Protein AF-A0A8H6ZN05-F1 (afdb_monomer_lite)

Sequence (243 aa):
MLPPTLEELRLHEVKFDSSQRNAARRDLELKAPKVPGHSILATPHLIECPNLARLFVICSSTAQAQLPPWIPSSLPELVLSVGRGGIIPDLGTDLQPSSVTIYASCDRRSEYLHRSTCARDCIDSLPYPHAIQTLTIHIKLEHFWDPLEESFPSLSNYEMLSQLVCHLRESEQGSCLQSIVLVIRISTSPIPGKRPYDGHQTRELAKLEKGLARLVEENVLDADLTLESEDSEPYMRCKIRRA

Foldseek 3Di:
DDDLLQAAEAEAADDDDPDDDDDDDSYHYHYDYPDPPDDPLQPQPPDARPNHQEYAYEQPDLDAAEHRPNPDQAHAEYEYEYEANGDDHQPDQRHQYQEYAYHQYYDQPDQLQVSLVVVLNNLVSDNCLQSHQEYEYEAAHEYEDDDDDSQADALVSLLSSLVSVVCSCPPPVHHNHQAYEAEYEYEYDDDPPDDQPVPVQVVNLVSNCNSNVVCLVVLHYWYWYFYDYPPDDTSYIHIDHRD

Radius of gyration: 19.58 Å; chains: 1; bounding box: 48×42×54 Å

Structure (mmCIF, N/CA/C/O backbone):
data_AF-A0A8H6ZN05-F1
#
_entry.id   AF-A0A8H6ZN05-F1
#
loop_
_atom_site.group_PDB
_atom_site.id
_atom_site.type_symbol
_atom_site.label_atom_id
_atom_site.label_alt_id
_atom_site.label_comp_id
_atom_site.label_asym_id
_atom_site.label_entity_id
_atom_site.label_seq_id
_atom_site.pdbx_PDB_ins_code
_atom_site.Cartn_x
_atom_site.Cartn_y
_atom_site.Cartn_z
_atom_site.occupancy
_atom_site.B_iso_or_equiv
_atom_site.auth_seq_id
_atom_site.auth_comp_id
_atom_site.auth_asym_id
_atom_site.auth_atom_id
_atom_site.pdbx_PDB_model_num
ATOM 1 N N . MET A 1 1 ? -31.633 6.650 11.117 1.00 60.88 1 MET A N 1
ATOM 2 C CA . MET A 1 1 ? -30.948 5.558 11.836 1.00 60.88 1 MET A CA 1
ATOM 3 C C . MET A 1 1 ? -30.450 4.558 10.816 1.00 60.88 1 MET A C 1
ATOM 5 O O . MET A 1 1 ? -31.202 4.226 9.905 1.00 60.88 1 MET A O 1
ATOM 9 N N . LEU A 1 2 ? -29.192 4.149 10.929 1.00 64.81 2 LEU A N 1
ATOM 10 C CA . LEU A 1 2 ? -28.605 3.106 10.088 1.00 64.81 2 LEU A CA 1
ATOM 11 C C . LEU A 1 2 ? -28.918 1.725 10.676 1.00 64.81 2 LEU A C 1
ATOM 13 O O . LEU A 1 2 ? -29.159 1.632 11.881 1.00 64.81 2 LEU A O 1
ATOM 17 N N . PRO A 1 3 ? -28.987 0.668 9.852 1.00 71.50 3 PRO A N 1
ATOM 18 C CA . PRO A 1 3 ? -29.276 -0.663 10.359 1.00 71.50 3 PRO A CA 1
ATOM 19 C C . PRO A 1 3 ? -28.109 -1.161 11.233 1.00 71.50 3 PRO A C 1
ATOM 21 O O . PRO A 1 3 ? -26.956 -1.011 10.834 1.00 71.50 3 PRO A O 1
ATOM 24 N N . PRO A 1 4 ? -28.374 -1.819 12.378 1.00 70.12 4 PRO A N 1
ATOM 25 C CA . PRO A 1 4 ? -27.322 -2.392 13.230 1.00 70.12 4 PRO A CA 1
ATOM 26 C C . PRO A 1 4 ? -26.546 -3.530 12.543 1.00 70.12 4 PRO A C 1
ATOM 28 O O . PRO A 1 4 ? -25.508 -3.964 13.032 1.00 70.12 4 PRO A O 1
ATOM 31 N N . THR A 1 5 ? -27.047 -4.022 11.408 1.00 77.00 5 THR A N 1
ATOM 32 C CA . THR A 1 5 ? -26.437 -5.063 10.570 1.00 77.00 5 THR A CA 1
ATOM 33 C C . THR A 1 5 ? -25.477 -4.498 9.520 1.00 77.00 5 THR A C 1
ATOM 35 O O . THR A 1 5 ? -25.205 -5.166 8.524 1.00 77.00 5 THR A O 1
ATOM 38 N N . LEU A 1 6 ? -25.068 -3.236 9.649 1.00 75.31 6 LEU A N 1
ATOM 39 C CA . LEU A 1 6 ? -24.156 -2.612 8.707 1.00 75.31 6 LEU A CA 1
ATOM 40 C C . LEU A 1 6 ? -22.727 -3.118 8.938 1.00 75.31 6 LEU A C 1
ATOM 42 O O . LEU A 1 6 ? -22.193 -2.955 10.032 1.00 75.31 6 LEU A O 1
ATOM 46 N N . GLU A 1 7 ? -22.123 -3.695 7.901 1.00 80.44 7 GLU A N 1
ATOM 47 C CA . GLU A 1 7 ? -20.804 -4.340 7.976 1.00 80.44 7 GLU A CA 1
ATOM 48 C C . GLU A 1 7 ? -19.720 -3.512 7.266 1.00 80.44 7 GLU A C 1
ATOM 50 O O . GLU A 1 7 ? -18.578 -3.481 7.722 1.00 80.44 7 GLU A O 1
ATOM 55 N N . GLU A 1 8 ? -20.061 -2.794 6.190 1.00 81.69 8 GLU A N 1
ATOM 56 C CA . GLU A 1 8 ? -19.114 -1.986 5.414 1.00 81.69 8 GLU A CA 1
ATOM 57 C C . GLU A 1 8 ? -19.555 -0.518 5.358 1.00 81.69 8 GLU A C 1
ATOM 59 O O . GLU A 1 8 ? -20.743 -0.207 5.259 1.00 81.69 8 GLU A O 1
ATOM 64 N N . LEU A 1 9 ? -18.588 0.400 5.400 1.00 78.00 9 LEU A N 1
ATOM 65 C CA . LEU A 1 9 ? -18.805 1.838 5.298 1.00 78.00 9 LEU A CA 1
ATOM 66 C C . LEU A 1 9 ? -17.795 2.486 4.346 1.00 78.00 9 LEU A C 1
ATOM 68 O O . LEU A 1 9 ? -16.596 2.352 4.546 1.00 78.00 9 LEU A O 1
ATOM 72 N N . ARG A 1 10 ? -18.252 3.241 3.348 1.00 79.56 10 ARG A N 1
ATOM 73 C CA . ARG A 1 10 ? -17.432 3.960 2.368 1.00 79.56 10 ARG A CA 1
ATOM 74 C C . ARG A 1 10 ? -17.608 5.464 2.477 1.00 79.56 10 ARG A C 1
ATOM 76 O O . ARG A 1 10 ? -18.681 5.974 2.203 1.00 79.56 10 ARG A O 1
ATOM 83 N N . LEU A 1 11 ? -16.555 6.189 2.811 1.00 72.19 11 LEU A N 1
ATOM 84 C CA . LEU A 1 11 ? -16.513 7.641 2.867 1.00 72.19 11 LEU A CA 1
ATOM 85 C C . LEU A 1 11 ? -16.029 8.211 1.525 1.00 72.19 11 LEU A C 1
ATOM 87 O O . LEU A 1 11 ? -14.843 8.131 1.210 1.00 72.19 11 LEU A O 1
ATOM 91 N N . HIS A 1 12 ? -16.943 8.776 0.731 1.00 69.44 12 HIS A N 1
ATOM 92 C CA . HIS A 1 12 ? -16.646 9.423 -0.554 1.00 69.44 12 HIS A CA 1
ATOM 93 C C . HIS A 1 12 ? -16.842 10.945 -0.473 1.00 69.44 12 HIS A C 1
ATOM 95 O O . HIS A 1 12 ? -17.821 11.426 0.098 1.00 69.44 12 HIS A O 1
ATOM 101 N N . GLU A 1 13 ? -15.967 11.720 -1.116 1.00 54.00 13 GLU A N 1
ATOM 102 C CA . GLU A 1 13 ? -16.243 13.125 -1.434 1.00 54.00 13 GLU A CA 1
ATOM 103 C C . GLU A 1 13 ? -17.107 13.180 -2.704 1.00 54.00 13 GLU A C 1
ATOM 105 O O . GLU A 1 13 ? -16.718 12.677 -3.759 1.00 54.00 13 GLU A O 1
ATOM 110 N N . VAL A 1 14 ? -18.301 13.769 -2.623 1.00 44.41 14 VAL A N 1
ATOM 111 C CA . VAL A 1 14 ? -19.238 13.809 -3.758 1.00 44.41 14 VAL A CA 1
ATOM 112 C C . VAL A 1 14 ? -19.334 15.223 -4.329 1.00 44.41 14 VAL A C 1
ATOM 114 O O . VAL A 1 14 ? -19.634 16.184 -3.620 1.00 44.41 14 VAL A O 1
ATOM 117 N N . LYS A 1 15 ? -19.155 15.348 -5.652 1.00 43.69 15 LYS A N 1
ATOM 118 C CA . LYS A 1 15 ? -19.804 16.408 -6.440 1.00 43.69 15 LYS A CA 1
ATOM 119 C C . LYS A 1 15 ? -21.252 15.970 -6.646 1.00 43.69 15 LYS A C 1
ATOM 121 O O . LYS A 1 15 ? -21.468 14.899 -7.200 1.00 43.69 15 LYS A O 1
ATOM 126 N N . PHE A 1 16 ? -22.221 16.742 -6.158 1.00 31.02 16 PHE A N 1
ATOM 127 C CA . PHE A 1 16 ? -23.640 16.390 -6.263 1.00 31.02 16 PHE A CA 1
ATOM 128 C C . PHE A 1 16 ? -24.038 16.133 -7.724 1.00 31.02 16 PHE A C 1
ATOM 130 O O . PHE A 1 16 ? -24.083 17.066 -8.520 1.00 31.02 16 PHE A O 1
ATOM 137 N N . ASP A 1 17 ? -24.371 14.881 -8.037 1.00 34.88 17 ASP A N 1
ATOM 138 C CA . ASP A 1 17 ? -25.257 14.532 -9.141 1.00 34.88 17 ASP A CA 1
ATOM 139 C C . ASP A 1 17 ? -26.362 13.620 -8.590 1.00 34.88 17 ASP A C 1
ATOM 141 O O . ASP A 1 17 ? -26.125 12.712 -7.791 1.00 34.88 17 ASP A O 1
ATOM 145 N N . SER A 1 18 ? -27.601 13.950 -8.925 1.00 31.50 18 SER A N 1
ATOM 146 C CA . SER A 1 18 ? -28.806 13.581 -8.167 1.00 31.50 18 SER A CA 1
ATOM 147 C C . SER A 1 18 ? -29.435 12.244 -8.585 1.00 31.50 18 SER A C 1
ATOM 149 O O . SER A 1 18 ? -30.554 11.929 -8.186 1.00 31.50 18 SER A O 1
ATOM 151 N N . SER A 1 19 ? -28.735 11.434 -9.379 1.00 32.28 19 SER A N 1
ATOM 152 C CA . SER A 1 19 ? -29.360 10.394 -10.206 1.00 32.28 19 SER A CA 1
ATOM 153 C C . SER A 1 19 ? -29.149 8.935 -9.769 1.00 32.28 19 SER A C 1
ATOM 155 O O . SER A 1 19 ? -29.657 8.042 -10.442 1.00 32.28 19 SER A O 1
ATOM 157 N N . GLN A 1 20 ? -28.495 8.632 -8.639 1.00 37.25 20 GLN A N 1
ATOM 158 C CA . GLN A 1 20 ? -28.275 7.231 -8.229 1.00 37.25 20 GLN A CA 1
ATOM 159 C C . GLN A 1 20 ? -29.112 6.785 -7.017 1.00 37.25 20 GLN A C 1
ATOM 161 O O . GLN A 1 20 ? -28.836 7.141 -5.871 1.00 37.25 20 GLN A O 1
ATOM 166 N N . ARG A 1 21 ? -30.120 5.941 -7.289 1.00 36.78 21 ARG A N 1
ATOM 167 C CA . ARG A 1 21 ? -30.824 5.075 -6.322 1.00 36.78 21 ARG A CA 1
ATOM 168 C C . ARG A 1 21 ? -30.133 3.709 -6.289 1.00 36.78 21 ARG A C 1
ATOM 170 O O . ARG A 1 21 ? -30.090 3.052 -7.322 1.00 36.78 21 ARG A O 1
ATOM 177 N N . ASN A 1 22 ? -29.670 3.257 -5.121 1.00 37.09 22 ASN A N 1
ATOM 178 C CA . ASN A 1 22 ? -29.107 1.914 -4.946 1.00 37.09 22 ASN A CA 1
ATOM 179 C C . ASN A 1 22 ? -29.972 1.033 -4.033 1.00 37.09 22 ASN A C 1
ATOM 181 O O .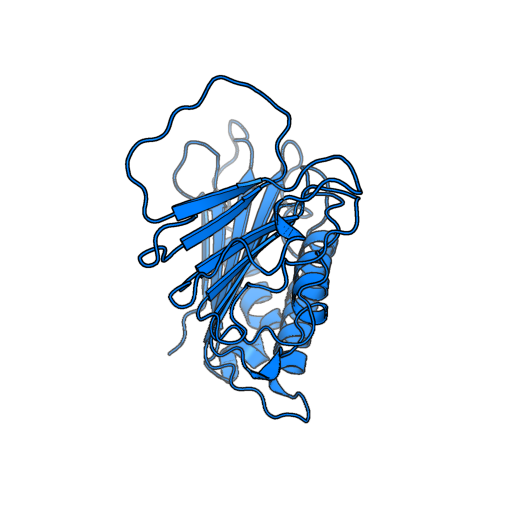 ASN A 1 22 ? -30.493 1.482 -3.013 1.00 37.09 22 ASN A O 1
ATOM 185 N N . ALA A 1 23 ? -30.110 -0.224 -4.464 1.00 30.47 23 ALA A N 1
ATOM 186 C CA . ALA A 1 23 ? -30.773 -1.337 -3.796 1.00 30.47 23 ALA A CA 1
ATOM 187 C C . ALA A 1 23 ? -29.932 -1.905 -2.633 1.00 30.47 23 ALA A C 1
ATOM 189 O O . ALA A 1 23 ? -28.752 -1.586 -2.502 1.00 30.47 23 ALA A O 1
ATOM 190 N N . ALA A 1 24 ? -30.569 -2.748 -1.812 1.00 31.58 24 ALA A N 1
ATOM 191 C CA . ALA A 1 24 ? -30.059 -3.393 -0.598 1.00 31.58 24 ALA A CA 1
ATOM 192 C C . ALA A 1 24 ? -28.556 -3.743 -0.636 1.00 31.58 24 ALA A C 1
ATOM 194 O O . ALA A 1 24 ? -28.148 -4.731 -1.243 1.00 31.58 24 ALA A O 1
ATOM 195 N N . ARG A 1 25 ? -27.742 -2.936 0.050 1.00 41.16 25 ARG A N 1
ATOM 196 C CA . ARG A 1 25 ? -26.310 -3.161 0.272 1.00 41.16 25 ARG A CA 1
ATOM 197 C C . ARG A 1 25 ? -26.023 -3.173 1.770 1.00 41.16 25 ARG A C 1
ATOM 199 O O . ARG A 1 25 ? -26.618 -2.398 2.515 1.00 41.16 25 ARG A O 1
ATOM 206 N N . ARG A 1 26 ? -25.099 -4.046 2.185 1.00 50.78 26 ARG A N 1
ATOM 207 C CA . ARG A 1 26 ? -24.464 -4.033 3.517 1.00 50.78 26 ARG A CA 1
ATOM 208 C C . ARG A 1 26 ? -23.346 -2.986 3.625 1.00 50.78 26 ARG A C 1
ATOM 210 O O . ARG A 1 26 ? -22.732 -2.861 4.681 1.00 50.78 26 ARG A O 1
ATOM 217 N N . ASP A 1 27 ? -23.157 -2.228 2.546 1.00 49.34 27 ASP A N 1
ATOM 218 C CA . ASP A 1 27 ? -22.183 -1.160 2.399 1.00 49.34 27 ASP A CA 1
ATOM 219 C C . ASP A 1 27 ? -22.914 0.178 2.531 1.00 49.34 27 ASP A C 1
ATOM 221 O O . ASP A 1 27 ? -23.794 0.513 1.732 1.00 49.34 27 ASP A O 1
ATOM 225 N N . LEU A 1 28 ? -22.560 0.958 3.541 1.00 54.38 28 LEU A N 1
ATOM 226 C CA . LEU A 1 28 ? -23.037 2.315 3.721 1.00 54.38 28 LEU A CA 1
ATOM 227 C C . LEU A 1 28 ? -22.037 3.250 3.079 1.00 54.38 28 LEU A C 1
ATOM 229 O O . LEU A 1 28 ? -20.917 3.372 3.534 1.00 54.38 28 LEU A O 1
ATOM 233 N N . GLU A 1 29 ? -22.438 3.981 2.059 1.00 58.31 29 GLU A N 1
ATOM 234 C CA . GLU A 1 29 ? -21.600 5.041 1.521 1.00 58.31 29 GLU A CA 1
ATOM 235 C C . GLU A 1 29 ? -21.911 6.353 2.254 1.00 58.31 29 GLU A C 1
ATOM 237 O O . GLU A 1 29 ? -22.949 6.976 2.018 1.00 58.31 29 GLU A O 1
ATOM 242 N N . LEU A 1 30 ? -21.046 6.766 3.176 1.00 53.28 30 LEU A N 1
ATOM 243 C CA . LEU A 1 30 ? -21.106 8.091 3.768 1.00 53.28 30 LEU A CA 1
ATOM 244 C C . LEU A 1 30 ? -20.415 9.107 2.875 1.00 53.28 30 LEU A C 1
ATOM 246 O O . LEU A 1 30 ? -19.350 8.899 2.313 1.00 53.28 30 LEU A O 1
ATOM 250 N N . LYS A 1 31 ? -21.061 10.249 2.729 1.00 57.97 31 LYS A N 1
ATOM 251 C CA . LYS A 1 31 ? -20.642 11.265 1.777 1.00 57.97 31 LYS A CA 1
ATOM 252 C C . LYS A 1 31 ? -20.106 12.433 2.579 1.00 57.97 31 LYS A C 1
ATOM 254 O O . LYS A 1 31 ? -20.877 13.082 3.286 1.00 57.97 31 LYS A O 1
ATOM 259 N N . ALA A 1 32 ? -18.795 12.659 2.522 1.00 49.47 32 ALA A N 1
ATOM 260 C CA . ALA A 1 32 ? -18.191 13.819 3.160 1.00 49.47 32 ALA A CA 1
ATOM 261 C C . ALA A 1 32 ? -18.665 15.073 2.402 1.00 49.47 32 ALA A C 1
ATOM 263 O O . ALA A 1 32 ? -18.481 15.160 1.181 1.00 49.47 32 ALA A O 1
ATOM 264 N N . PRO A 1 33 ? -19.331 16.027 3.072 1.00 47.03 33 PRO A N 1
ATOM 265 C CA . PRO A 1 33 ? -19.778 17.244 2.421 1.00 47.03 33 PRO A CA 1
ATOM 266 C C . PRO A 1 33 ? -18.563 18.099 2.057 1.00 47.03 33 PRO A C 1
ATOM 268 O O . PRO A 1 33 ? -17.674 18.322 2.870 1.00 47.03 33 PRO A O 1
ATOM 271 N N . LYS A 1 34 ? -18.567 18.648 0.840 1.00 53.81 34 LYS A N 1
ATOM 272 C CA . LYS A 1 34 ? -17.530 19.566 0.341 1.00 53.81 34 LYS A CA 1
ATOM 273 C C . LYS A 1 34 ? -17.462 20.898 1.112 1.00 53.81 34 LYS A C 1
ATOM 275 O O . LYS A 1 34 ? -16.593 21.724 0.855 1.00 53.81 34 LYS A O 1
ATOM 280 N N . VAL A 1 35 ? -18.415 21.140 2.013 1.00 51.31 35 VAL A N 1
ATOM 281 C CA . VAL A 1 35 ? -18.543 22.392 2.759 1.00 51.31 35 VAL A CA 1
ATOM 282 C C . VAL A 1 35 ? -18.113 22.155 4.210 1.00 51.31 35 VAL A C 1
ATOM 284 O O . VAL A 1 35 ? -18.753 21.350 4.896 1.00 51.31 35 VAL A O 1
ATOM 287 N N . PRO A 1 36 ? -17.071 22.846 4.706 1.00 54.38 36 PRO A N 1
ATOM 288 C CA . PRO A 1 36 ? -16.708 22.791 6.116 1.00 54.38 36 PRO A CA 1
ATOM 289 C C . PRO A 1 36 ? -17.873 23.315 6.973 1.00 54.38 36 PRO A C 1
ATOM 291 O O . PRO A 1 36 ? -18.375 24.411 6.736 1.00 54.38 36 PRO A O 1
ATOM 294 N N . GLY A 1 37 ? -18.326 22.519 7.949 1.00 54.88 37 GLY A N 1
ATOM 295 C CA . GLY A 1 37 ? -19.293 22.946 8.975 1.00 54.88 37 GLY A CA 1
ATOM 296 C C . GLY A 1 37 ? -20.684 22.297 8.954 1.00 54.88 37 GLY A C 1
ATOM 297 O O . GLY A 1 37 ? -21.421 22.456 9.920 1.00 54.88 37 GLY A O 1
ATOM 298 N N . HIS A 1 38 ? -21.051 21.518 7.929 1.00 47.41 38 HIS A N 1
ATOM 299 C CA . HIS A 1 38 ? -22.355 20.832 7.875 1.00 47.41 38 HIS A CA 1
ATOM 300 C C . HIS A 1 38 ? -22.204 19.320 7.729 1.00 47.41 38 HIS A C 1
ATOM 302 O O . HIS A 1 38 ? -22.587 18.739 6.717 1.00 47.41 38 HIS A O 1
ATOM 308 N N . SER A 1 39 ? -21.647 18.662 8.743 1.00 54.75 39 SER A N 1
ATOM 309 C CA . SER A 1 39 ? -21.550 17.207 8.731 1.00 54.75 39 SER A CA 1
ATOM 310 C C . SER A 1 39 ? -22.649 16.606 9.599 1.00 54.75 39 SER A C 1
ATOM 312 O O . SER A 1 39 ? -22.576 16.661 10.822 1.00 54.75 39 SER A O 1
ATOM 314 N N . ILE A 1 40 ? -23.634 15.956 8.970 1.00 55.78 40 ILE A N 1
ATOM 315 C CA . ILE A 1 40 ? -24.518 14.965 9.626 1.00 55.78 40 ILE A CA 1
ATOM 316 C C . ILE A 1 40 ? -23.689 13.915 10.396 1.00 55.78 40 ILE A C 1
ATOM 318 O O . ILE A 1 40 ? -24.184 13.252 11.300 1.00 55.78 40 ILE A O 1
ATOM 322 N N . LEU A 1 41 ? -22.402 13.791 10.071 1.00 60.84 41 LEU A N 1
ATOM 323 C CA . LEU A 1 41 ? -21.470 12.901 10.737 1.00 60.84 41 LEU A CA 1
ATOM 324 C C . LEU A 1 41 ? -20.963 13.425 12.089 1.00 60.84 41 LEU A C 1
ATOM 326 O O . LEU A 1 41 ? -20.460 12.634 12.878 1.00 60.84 41 LEU A O 1
ATOM 330 N N . ALA A 1 42 ? -21.099 14.724 12.372 1.00 63.78 42 ALA A N 1
ATOM 331 C CA . ALA A 1 42 ? -20.639 15.329 13.622 1.00 63.78 42 ALA A CA 1
ATOM 332 C C . ALA A 1 42 ? -21.629 15.148 14.782 1.00 63.78 42 ALA A C 1
ATOM 334 O O . ALA A 1 42 ? -21.299 15.486 15.913 1.00 63.78 42 ALA A O 1
ATOM 335 N N . THR A 1 43 ? -22.842 14.643 14.531 1.00 67.25 43 THR A N 1
ATOM 336 C CA . THR A 1 43 ? -23.813 14.366 15.595 1.00 67.25 43 THR A CA 1
ATOM 337 C C . THR A 1 43 ? -23.583 12.966 16.175 1.00 67.25 43 THR A C 1
ATOM 339 O O . THR A 1 43 ? -23.982 11.988 15.538 1.00 67.25 43 THR A O 1
ATOM 342 N N . PRO A 1 44 ? -22.990 12.840 17.379 1.00 61.81 44 PRO A N 1
ATOM 343 C CA . PRO A 1 44 ? -22.574 11.553 17.947 1.00 61.81 44 PRO A CA 1
ATOM 344 C C . PRO A 1 44 ? -23.746 10.624 18.298 1.00 61.81 44 PRO A C 1
ATOM 346 O O . PRO A 1 44 ? -23.556 9.425 18.424 1.00 61.81 44 PRO A O 1
ATOM 349 N N . HIS A 1 45 ? -24.966 11.153 18.435 1.00 64.69 45 HIS A N 1
ATOM 350 C CA . HIS A 1 45 ? -26.121 10.397 18.941 1.00 64.69 45 HIS A CA 1
ATOM 351 C C . HIS A 1 45 ? -27.017 9.775 17.858 1.00 64.69 45 HIS A C 1
ATOM 353 O O . HIS A 1 45 ? -28.036 9.171 18.180 1.00 64.69 45 HIS A O 1
ATOM 359 N N . LEU A 1 46 ? -26.708 9.966 16.572 1.00 66.50 46 LEU A N 1
ATOM 360 C CA . LEU A 1 46 ? -27.613 9.591 15.474 1.00 66.50 46 LEU A CA 1
ATOM 361 C C . LEU A 1 46 ? -27.271 8.251 14.810 1.00 66.50 46 LEU A C 1
ATOM 363 O O . LEU A 1 46 ? -28.118 7.683 14.108 1.00 66.50 46 LEU A O 1
ATOM 367 N N . ILE A 1 47 ? -26.040 7.768 14.988 1.00 72.50 47 ILE A N 1
ATOM 368 C CA . ILE A 1 47 ? -25.494 6.618 14.270 1.00 72.50 47 ILE A CA 1
ATOM 369 C C . ILE A 1 47 ? -24.617 5.813 15.228 1.00 72.50 47 ILE A C 1
ATOM 371 O O . ILE A 1 47 ? -23.576 6.293 15.648 1.00 72.50 47 ILE A O 1
ATOM 375 N N . GLU A 1 48 ? -25.011 4.575 15.513 1.00 72.94 48 GLU A N 1
ATOM 376 C CA . GLU A 1 48 ? -24.142 3.570 16.124 1.00 72.94 48 GLU A CA 1
ATOM 377 C C . GLU A 1 48 ? -23.992 2.422 15.126 1.00 72.94 48 GLU A C 1
ATOM 379 O O . GLU A 1 48 ? -24.985 1.901 14.615 1.00 72.94 48 GLU A O 1
ATOM 384 N N . CYS A 1 49 ? -22.750 2.056 14.811 1.00 80.38 49 CYS A N 1
ATOM 385 C CA . CYS A 1 49 ? -22.428 0.936 13.925 1.00 80.38 49 CYS A CA 1
ATOM 386 C C . CYS A 1 49 ? -21.445 -0.006 14.638 1.00 80.38 49 CYS A C 1
ATOM 388 O O . CYS A 1 49 ? -20.296 -0.121 14.215 1.00 80.38 49 CYS A O 1
ATOM 390 N N . PRO A 1 50 ? -21.862 -0.664 15.738 1.00 81.81 50 PRO A N 1
ATOM 391 C CA . PRO A 1 50 ? -20.959 -1.475 16.560 1.00 81.81 50 PRO A CA 1
ATOM 392 C C . PRO A 1 50 ? -20.396 -2.693 15.814 1.00 81.81 50 PRO A C 1
ATOM 394 O O . PRO A 1 50 ? -19.362 -3.220 16.203 1.00 81.81 50 PRO A O 1
ATOM 397 N N . ASN A 1 51 ? -21.056 -3.119 14.733 1.00 84.44 51 ASN A N 1
ATOM 398 C CA . ASN A 1 51 ? -20.655 -4.260 13.909 1.00 84.44 51 ASN A CA 1
ATOM 399 C C . ASN A 1 51 ? -19.886 -3.851 12.642 1.00 84.44 51 ASN A C 1
ATOM 401 O O . ASN A 1 51 ? -19.776 -4.652 11.714 1.00 84.44 51 ASN A O 1
ATOM 405 N N . LEU A 1 52 ? -19.389 -2.609 12.570 1.00 87.69 52 LEU A N 1
ATOM 406 C CA . LEU A 1 52 ? -18.650 -2.149 11.402 1.00 87.69 52 LEU A CA 1
ATOM 407 C C . LEU A 1 52 ? -17.349 -2.951 11.258 1.00 87.69 52 LEU A C 1
ATOM 409 O O . LEU A 1 52 ? -16.424 -2.806 12.055 1.00 87.69 52 LEU A O 1
ATOM 413 N N . ALA A 1 53 ? -17.284 -3.786 10.226 1.00 90.75 53 ALA A N 1
ATOM 414 C CA . ALA A 1 53 ? -16.140 -4.640 9.940 1.00 90.75 53 ALA A CA 1
ATOM 415 C C . ALA A 1 53 ? -15.098 -3.929 9.067 1.00 90.75 53 ALA A C 1
ATOM 417 O O . ALA A 1 53 ? -13.905 -4.219 9.163 1.00 90.75 53 ALA A O 1
ATOM 418 N N . ARG A 1 54 ? -15.546 -2.995 8.218 1.00 92.69 54 ARG A N 1
ATOM 419 C CA . ARG A 1 54 ? -14.690 -2.342 7.229 1.00 92.69 54 ARG A CA 1
ATOM 420 C C . ARG A 1 54 ? -15.022 -0.869 7.031 1.00 92.69 54 ARG A C 1
ATOM 422 O O . ARG A 1 54 ? -16.170 -0.523 6.751 1.00 92.69 54 ARG A O 1
ATOM 429 N N . LEU A 1 55 ? -13.998 -0.020 7.082 1.00 91.94 55 LEU A N 1
ATOM 430 C CA . LEU A 1 55 ? -14.080 1.399 6.735 1.00 91.94 55 LEU A CA 1
ATOM 431 C C . LEU A 1 55 ? -13.236 1.686 5.496 1.00 91.94 55 LEU A C 1
ATOM 433 O O . LEU A 1 55 ? -12.041 1.424 5.483 1.00 91.94 55 LEU A O 1
ATOM 437 N N . PHE A 1 56 ? -13.836 2.284 4.479 1.00 92.88 56 PHE A N 1
ATOM 438 C CA . PHE A 1 56 ? -13.165 2.742 3.271 1.00 92.88 56 PHE A CA 1
ATOM 439 C C . PHE A 1 56 ? -13.182 4.268 3.232 1.00 92.88 56 PHE A C 1
ATOM 441 O O . PHE A 1 56 ? -14.246 4.866 3.338 1.00 92.88 56 PHE A O 1
ATOM 448 N N . VAL A 1 57 ? -12.034 4.915 3.067 1.00 90.19 57 VAL A N 1
ATOM 449 C CA . VAL A 1 57 ? -11.878 6.372 3.120 1.00 90.19 57 VAL A CA 1
ATOM 450 C C . VAL A 1 57 ? -11.210 6.861 1.844 1.00 90.19 57 VAL A C 1
ATOM 452 O O . VAL A 1 57 ? -10.080 6.480 1.544 1.00 90.19 57 VAL A O 1
ATOM 455 N N . ILE A 1 58 ? -11.885 7.732 1.093 1.00 89.69 58 ILE A N 1
ATOM 456 C CA . ILE A 1 58 ? -11.308 8.375 -0.092 1.00 89.69 58 ILE A CA 1
ATOM 457 C C . ILE A 1 58 ? -10.804 9.766 0.261 1.00 89.69 58 ILE A C 1
ATOM 459 O O . ILE A 1 58 ? -11.580 10.663 0.584 1.00 89.69 58 ILE A O 1
ATOM 463 N N . CYS A 1 59 ? -9.500 9.961 0.110 1.00 87.88 59 CYS A N 1
ATOM 464 C CA . CYS A 1 59 ? -8.824 11.231 0.312 1.00 87.88 59 CYS A CA 1
ATOM 465 C C . CYS A 1 59 ? -8.642 11.904 -1.055 1.00 87.88 59 CYS A C 1
ATOM 467 O O . CYS A 1 59 ? -7.603 11.768 -1.701 1.00 87.88 59 CYS A O 1
ATOM 469 N N . SER A 1 60 ? -9.686 12.578 -1.538 1.00 82.12 60 SER A N 1
ATOM 470 C CA . SER A 1 60 ? -9.656 13.373 -2.780 1.00 82.12 60 SER A CA 1
ATOM 471 C C . SER A 1 60 ? -9.679 14.884 -2.543 1.00 82.12 60 SER A C 1
ATOM 473 O O . SER A 1 60 ? -9.467 15.650 -3.485 1.00 82.12 60 SER A O 1
ATOM 475 N N . SER A 1 61 ? -9.926 15.308 -1.301 1.00 76.38 61 SER A N 1
ATOM 476 C CA . SER A 1 61 ? -10.083 16.712 -0.934 1.00 76.38 61 SER A CA 1
ATOM 477 C C . SER A 1 61 ? -8.783 17.305 -0.417 1.00 76.38 61 SER A C 1
ATOM 479 O O . SER A 1 61 ? -8.005 16.632 0.255 1.00 76.38 61 SER A O 1
ATOM 481 N N . THR A 1 62 ? -8.602 18.603 -0.640 1.00 76.50 62 THR A N 1
ATOM 482 C CA . THR A 1 62 ? -7.566 19.395 0.035 1.00 76.50 62 THR A CA 1
ATOM 483 C C . THR A 1 62 ? -8.040 19.931 1.388 1.00 76.50 62 THR A C 1
ATOM 485 O O . THR A 1 62 ? -7.320 20.691 2.027 1.00 76.50 62 THR A O 1
ATOM 488 N N . ALA A 1 63 ? -9.279 19.646 1.796 1.00 79.50 63 ALA A N 1
ATOM 489 C CA . ALA A 1 63 ? -9.799 20.057 3.092 1.00 79.50 63 ALA A CA 1
ATOM 490 C C . ALA A 1 63 ? -9.469 19.000 4.150 1.00 79.50 63 ALA A C 1
ATOM 492 O O . ALA A 1 63 ? -9.636 17.804 3.912 1.00 79.50 63 ALA A O 1
ATOM 493 N N . GLN A 1 64 ? -9.048 19.452 5.331 1.00 80.19 64 GLN A N 1
ATOM 494 C CA . GLN A 1 64 ? -8.890 18.572 6.481 1.00 80.19 64 GLN A CA 1
ATOM 495 C C . GLN A 1 64 ? -10.269 18.046 6.894 1.00 80.19 64 GLN A C 1
ATOM 497 O O . GLN A 1 64 ? -11.171 18.820 7.220 1.00 80.19 64 GLN A O 1
ATOM 502 N N . ALA A 1 65 ? -10.430 16.729 6.855 1.00 80.56 65 ALA A N 1
ATOM 503 C CA . ALA A 1 65 ? -11.608 16.043 7.361 1.00 80.56 65 ALA A CA 1
ATOM 504 C C . ALA A 1 65 ? -11.247 15.309 8.655 1.00 80.56 65 ALA A C 1
ATOM 506 O O . ALA A 1 65 ? -10.119 14.854 8.820 1.00 80.56 65 ALA A O 1
ATOM 507 N N . GLN A 1 66 ? -12.207 15.211 9.568 1.00 85.12 66 GLN A N 1
ATOM 508 C CA . GLN A 1 66 ? -12.099 14.393 10.774 1.00 85.12 66 GLN A CA 1
ATOM 509 C C . GLN A 1 66 ? -13.009 13.185 10.626 1.00 85.12 66 GLN A C 1
ATOM 511 O O . GLN A 1 66 ? -14.127 13.305 10.103 1.00 85.12 66 GLN A O 1
ATOM 516 N N . LEU A 1 67 ? -12.538 12.028 11.085 1.00 84.81 67 LEU A N 1
ATOM 517 C CA . LEU A 1 67 ? -13.393 10.862 11.182 1.00 84.81 67 LEU A CA 1
ATOM 518 C C . LEU A 1 67 ? -14.524 11.100 12.199 1.00 84.81 67 LEU A C 1
ATOM 520 O O . LEU A 1 67 ? -14.315 11.719 13.243 1.00 84.81 67 LEU A O 1
ATOM 524 N N . PRO A 1 68 ? -15.744 10.625 11.907 1.00 84.25 68 PRO A N 1
ATOM 525 C CA . PRO A 1 68 ? -16.847 10.719 12.851 1.00 84.25 68 PRO A CA 1
ATOM 526 C C . PRO A 1 68 ? -16.568 9.935 14.147 1.00 84.25 68 PRO A C 1
ATOM 528 O O . PRO A 1 68 ? -16.104 8.797 14.069 1.00 84.25 68 PRO A O 1
ATOM 531 N N . PRO A 1 69 ? -16.922 10.473 15.330 1.00 85.00 69 PRO A N 1
ATOM 532 C CA . PRO A 1 69 ? -16.557 9.877 16.622 1.00 85.00 69 PRO A CA 1
ATOM 533 C C . PRO A 1 69 ? -17.288 8.565 16.940 1.00 85.00 69 PRO A C 1
ATOM 535 O O . PRO A 1 69 ? -16.946 7.887 17.900 1.00 85.00 69 PRO A O 1
ATOM 538 N N . TRP A 1 70 ? -18.320 8.210 16.172 1.00 85.50 70 TRP A N 1
ATOM 539 C CA . TRP A 1 70 ? -19.084 6.974 16.359 1.00 85.50 70 TRP A CA 1
ATOM 540 C C . TRP A 1 70 ? -18.473 5.765 15.630 1.00 85.50 70 TRP A C 1
ATOM 542 O O . TRP A 1 70 ? -19.016 4.662 15.729 1.00 85.50 70 TRP A O 1
ATOM 552 N N . ILE A 1 71 ? -17.378 5.945 14.878 1.00 88.88 71 ILE A N 1
ATOM 553 C CA . ILE A 1 71 ? -16.639 4.822 14.290 1.00 88.88 71 ILE A CA 1
ATOM 554 C C . ILE A 1 71 ? -16.038 3.998 15.437 1.00 88.88 71 ILE A C 1
ATOM 556 O O . ILE A 1 71 ? -15.355 4.566 16.290 1.00 88.88 71 ILE A O 1
ATOM 560 N N . PRO A 1 72 ? -16.278 2.677 15.487 1.00 90.06 72 PRO A N 1
ATOM 561 C CA . PRO A 1 72 ? -15.747 1.851 16.560 1.00 90.06 72 PRO A CA 1
ATOM 562 C C . PRO A 1 72 ? -14.215 1.835 16.527 1.00 90.06 72 PRO A C 1
ATOM 564 O O . PRO A 1 72 ? -13.607 1.694 15.466 1.00 90.06 72 PRO A O 1
ATOM 567 N N . SER A 1 73 ? -13.597 1.916 17.705 1.00 91.62 73 SER A N 1
ATOM 568 C CA . SER A 1 73 ? -12.142 1.811 17.872 1.00 91.62 73 SER A CA 1
ATOM 569 C C . SER A 1 73 ? -11.601 0.465 17.387 1.00 91.62 73 SER A C 1
ATOM 571 O O . SER A 1 73 ? -10.548 0.406 16.759 1.00 91.62 73 SER A O 1
ATOM 573 N N . SER A 1 74 ? -12.354 -0.615 17.604 1.00 89.00 74 SER A N 1
ATOM 574 C CA . SER A 1 74 ? -12.002 -1.993 17.243 1.00 89.00 74 SER A CA 1
ATOM 575 C C . SER A 1 74 ? -12.275 -2.347 15.774 1.00 89.00 74 SER A C 1
ATOM 577 O O . SER A 1 74 ? -12.693 -3.469 15.484 1.00 89.00 74 SER A O 1
ATOM 579 N N . LEU A 1 75 ? -12.117 -1.396 14.852 1.00 92.69 75 LEU A N 1
ATOM 580 C CA . LEU A 1 75 ? -12.361 -1.606 13.426 1.00 92.69 75 LEU A CA 1
ATOM 581 C C . LEU A 1 75 ? -11.439 -2.718 12.885 1.00 92.69 75 LEU A C 1
ATOM 583 O O . LEU A 1 75 ? -10.228 -2.567 12.961 1.00 92.69 75 LEU A O 1
ATOM 587 N N . PRO A 1 76 ? -11.947 -3.811 12.296 1.00 94.62 76 PRO A N 1
ATOM 588 C CA . PRO A 1 76 ? -11.077 -4.862 11.764 1.00 94.62 76 PRO A CA 1
ATOM 589 C C . PRO A 1 76 ? -10.243 -4.418 10.555 1.00 94.62 76 PRO A C 1
ATOM 591 O O . PRO A 1 76 ? -9.029 -4.644 10.538 1.00 94.62 76 PRO A O 1
ATOM 594 N N . GLU A 1 77 ? -10.879 -3.786 9.563 1.00 96.38 77 GLU A N 1
ATOM 595 C CA . GLU A 1 77 ? -10.255 -3.406 8.291 1.00 96.38 77 GLU A CA 1
ATOM 596 C C . GLU A 1 77 ? -10.438 -1.913 7.979 1.00 96.38 77 GLU A C 1
ATOM 598 O O . GLU A 1 77 ? -11.558 -1.401 7.908 1.00 96.38 77 GLU A O 1
ATOM 603 N N . LEU A 1 78 ? -9.324 -1.228 7.713 1.00 95.94 78 LEU A N 1
ATOM 604 C CA . LEU A 1 78 ? -9.285 0.140 7.206 1.00 95.94 78 LEU A CA 1
ATOM 605 C C . LEU A 1 78 ? -8.725 0.159 5.783 1.00 95.94 78 LEU A C 1
ATOM 607 O O . LEU A 1 78 ? -7.656 -0.379 5.506 1.00 95.94 78 LEU A O 1
ATOM 611 N N . VAL A 1 79 ? -9.414 0.843 4.879 1.00 96.00 79 VAL A N 1
ATOM 612 C CA . VAL A 1 79 ? -8.973 1.053 3.505 1.00 96.00 79 VAL A CA 1
ATOM 613 C C . VAL A 1 79 ? -8.861 2.544 3.236 1.00 96.00 79 VAL A C 1
ATOM 615 O O . VAL A 1 79 ? -9.845 3.268 3.323 1.00 96.00 79 VAL A O 1
ATOM 618 N N . LEU A 1 80 ? -7.671 3.006 2.877 1.00 94.81 80 LEU A N 1
ATOM 619 C CA . LEU A 1 80 ? -7.383 4.393 2.533 1.00 94.81 80 LEU A CA 1
ATOM 620 C C . LEU A 1 80 ? -7.114 4.482 1.033 1.00 94.81 80 LEU A C 1
ATOM 622 O O . LEU A 1 80 ? -6.253 3.783 0.511 1.00 94.81 80 LEU A O 1
ATOM 626 N N . SER A 1 81 ? -7.828 5.344 0.321 1.00 93.44 81 SER A N 1
ATOM 627 C CA . SER A 1 81 ? -7.588 5.629 -1.093 1.00 93.44 81 SER A CA 1
ATOM 628 C C . SER A 1 81 ? -7.175 7.080 -1.243 1.00 93.44 81 SER A C 1
ATOM 630 O O . SER A 1 81 ? -8.019 7.971 -1.163 1.00 93.44 81 SER A O 1
ATOM 632 N N . VAL A 1 82 ? -5.889 7.328 -1.474 1.00 90.12 82 VAL A N 1
ATOM 633 C CA . VAL A 1 82 ? -5.335 8.682 -1.546 1.00 90.12 82 VAL A CA 1
ATOM 634 C C . VAL A 1 82 ? -5.119 9.094 -2.994 1.00 90.12 82 VAL A C 1
ATOM 636 O O . VAL A 1 82 ? -4.387 8.453 -3.753 1.00 90.12 82 VAL A O 1
ATOM 639 N N . GLY A 1 83 ? -5.814 10.168 -3.369 1.00 85.50 83 GLY A N 1
ATOM 640 C CA . GLY A 1 83 ? -5.718 10.832 -4.660 1.00 85.50 83 GLY A CA 1
ATOM 641 C C . GLY A 1 83 ? -4.689 11.964 -4.672 1.00 85.50 83 GLY A C 1
ATOM 642 O O . GLY A 1 83 ? -4.077 12.308 -3.662 1.00 85.50 83 GLY A O 1
ATOM 643 N N . ARG A 1 84 ? -4.520 12.607 -5.833 1.00 81.06 84 ARG A N 1
ATOM 644 C CA . ARG A 1 84 ? -3.641 13.778 -5.979 1.00 81.06 84 ARG A CA 1
ATOM 645 C C . ARG A 1 84 ? -4.075 14.917 -5.050 1.00 81.06 84 ARG A C 1
ATOM 647 O O . ARG A 1 84 ? -5.181 15.432 -5.192 1.00 81.06 84 ARG A O 1
ATOM 654 N N . GLY A 1 85 ? -3.161 15.363 -4.187 1.00 80.25 85 GLY A N 1
ATOM 655 C CA . GLY A 1 85 ? -3.404 16.481 -3.270 1.00 80.25 85 GLY A CA 1
ATOM 656 C C . GLY A 1 85 ? -4.440 16.175 -2.188 1.00 80.25 85 GLY A C 1
ATOM 657 O O . GLY A 1 85 ? -4.888 17.097 -1.511 1.00 80.25 85 GLY A O 1
ATOM 658 N N . GLY A 1 86 ? -4.826 14.903 -2.045 1.00 82.06 86 GLY A N 1
ATOM 659 C CA . GLY A 1 86 ? -5.690 14.459 -0.968 1.00 82.06 86 GLY A CA 1
ATOM 660 C C . GLY A 1 86 ? -4.975 14.615 0.364 1.00 82.06 86 GLY A C 1
ATOM 661 O O . GLY A 1 86 ? -3.908 14.036 0.556 1.00 82.06 86 GLY A O 1
ATOM 662 N N . ILE A 1 87 ? -5.561 15.385 1.274 1.00 85.69 87 ILE A N 1
ATOM 663 C CA . ILE A 1 87 ? -5.130 15.399 2.670 1.00 85.69 87 ILE A CA 1
ATOM 664 C C . ILE A 1 87 ? -5.731 14.167 3.338 1.00 85.69 87 ILE A C 1
ATOM 666 O O . ILE A 1 87 ? -6.930 13.906 3.210 1.00 85.69 87 ILE A O 1
ATOM 670 N N . ILE A 1 88 ? -4.893 13.398 4.027 1.00 88.88 88 ILE A N 1
ATOM 671 C CA . ILE A 1 88 ? -5.356 12.258 4.814 1.00 88.88 88 ILE A CA 1
ATOM 672 C C . ILE A 1 88 ? -6.161 12.812 5.993 1.00 88.88 88 ILE A C 1
ATOM 674 O O . ILE A 1 88 ? -5.674 13.717 6.679 1.00 88.88 88 ILE A O 1
ATOM 678 N N . PRO A 1 89 ? -7.406 12.354 6.202 1.00 86.56 89 PRO A N 1
ATOM 679 C CA . PRO A 1 89 ? -8.205 12.837 7.309 1.00 86.56 89 PRO A CA 1
ATOM 680 C C . PRO A 1 89 ? -7.546 12.493 8.639 1.00 86.56 89 PRO A C 1
ATOM 682 O O . PRO A 1 89 ? -6.824 11.507 8.756 1.00 86.56 89 PRO A O 1
ATOM 685 N N . ASP A 1 90 ? -7.861 13.287 9.652 1.00 90.25 90 ASP A N 1
ATOM 686 C CA . ASP A 1 90 ? -7.566 12.934 11.032 1.00 90.25 90 ASP A CA 1
ATOM 687 C C . ASP A 1 90 ? -8.371 11.676 11.387 1.00 90.25 90 ASP A C 1
ATOM 689 O O . ASP A 1 90 ? -9.608 11.701 11.448 1.00 90.25 90 ASP A O 1
ATOM 693 N N . LEU A 1 91 ? -7.655 10.560 11.547 1.00 90.94 91 LEU A N 1
ATOM 694 C CA . LEU A 1 91 ? -8.224 9.250 11.854 1.00 90.94 91 LEU A CA 1
ATOM 695 C C . LEU A 1 91 ? -8.621 9.118 13.336 1.00 90.94 91 LEU A C 1
ATOM 697 O O . LEU A 1 91 ? -9.097 8.060 13.753 1.00 90.94 91 LEU A O 1
ATOM 701 N N . GLY A 1 92 ? -8.475 10.196 14.112 1.00 89.19 92 GLY A N 1
ATOM 702 C CA . GLY A 1 92 ? -8.743 10.232 15.539 1.00 89.19 92 GLY A CA 1
ATOM 703 C C . GLY A 1 92 ? -7.643 9.551 16.343 1.00 89.19 92 GLY A C 1
ATOM 704 O O . GLY A 1 92 ? -6.585 9.205 15.826 1.00 89.19 92 GLY A O 1
ATOM 705 N N . THR A 1 93 ? -7.900 9.356 17.635 1.00 89.62 93 THR A N 1
ATOM 706 C CA . THR A 1 93 ? -6.919 8.789 18.571 1.00 89.62 93 THR A CA 1
ATOM 707 C C . THR A 1 93 ? -7.148 7.329 18.895 1.00 89.62 93 THR A C 1
ATOM 709 O O . THR A 1 93 ? -6.255 6.736 19.474 1.00 89.62 93 THR A O 1
ATOM 712 N N . ASP A 1 94 ? -8.310 6.766 18.548 1.00 92.44 94 ASP A N 1
ATOM 713 C CA . ASP A 1 94 ? -8.794 5.507 19.133 1.00 92.44 94 ASP A CA 1
ATOM 714 C C . ASP A 1 94 ? -8.849 4.344 18.120 1.00 92.44 94 ASP A C 1
ATOM 716 O O . ASP A 1 94 ? -9.097 3.202 18.499 1.00 92.44 94 ASP A O 1
ATOM 720 N N . LEU A 1 95 ? -8.629 4.606 16.827 1.00 93.25 95 LEU A N 1
ATOM 721 C CA . LEU A 1 95 ? -8.836 3.630 15.751 1.00 93.25 95 LEU A CA 1
ATOM 722 C C . LEU A 1 95 ? -7.706 2.586 15.672 1.00 93.25 95 LEU A C 1
ATOM 724 O O . LEU A 1 95 ? -6.565 2.918 15.368 1.00 93.25 95 LEU A O 1
ATOM 728 N N . GLN A 1 96 ? -8.018 1.306 15.864 1.00 95.44 96 GLN A N 1
ATOM 729 C CA . GLN A 1 96 ? -7.033 0.217 15.934 1.00 95.44 96 GLN A CA 1
ATOM 730 C C . GLN A 1 96 ? -7.263 -0.841 14.845 1.00 95.44 96 GLN A C 1
ATOM 732 O O . GLN A 1 96 ? -7.673 -1.963 15.151 1.00 95.44 96 GLN A O 1
ATOM 737 N N . PRO A 1 97 ? -7.011 -0.517 13.561 1.00 95.81 97 PRO A N 1
ATOM 738 C CA . PRO A 1 97 ? -7.210 -1.465 12.481 1.00 95.81 97 PRO A CA 1
ATOM 739 C C . PRO A 1 97 ? -6.208 -2.616 12.533 1.00 95.81 97 PRO A C 1
ATOM 74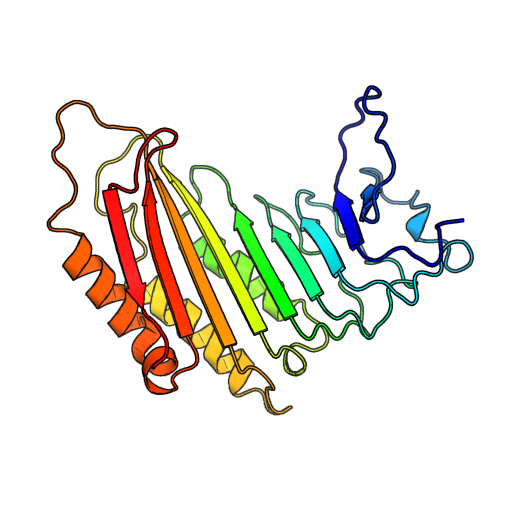1 O O . PRO A 1 97 ? -4.996 -2.406 12.530 1.00 95.81 97 PRO A O 1
ATOM 744 N N . SER A 1 98 ? -6.719 -3.847 12.504 1.00 96.56 98 SER A N 1
ATOM 745 C CA . SER A 1 98 ? -5.879 -5.047 12.375 1.00 96.56 98 SER A CA 1
ATOM 746 C C . SER A 1 98 ? -5.370 -5.252 10.942 1.00 96.56 98 SER A C 1
ATOM 748 O O . SER A 1 98 ? -4.295 -5.814 10.726 1.00 96.56 98 SER A O 1
ATOM 750 N N . SER A 1 99 ? -6.122 -4.769 9.950 1.00 97.62 99 SER A N 1
ATOM 751 C CA . SER A 1 99 ? -5.765 -4.809 8.534 1.00 97.62 99 SER A CA 1
ATOM 752 C C . SER A 1 99 ? -5.889 -3.422 7.918 1.00 97.62 99 SER A C 1
ATOM 754 O O . SER A 1 99 ? -6.914 -2.758 8.075 1.00 97.62 99 SER A O 1
ATOM 756 N N . VAL A 1 100 ? -4.848 -2.988 7.208 1.00 97.50 100 VAL A N 1
ATOM 757 C CA . VAL A 1 100 ? -4.818 -1.696 6.518 1.00 97.50 100 VAL A CA 1
ATOM 758 C C . VAL A 1 100 ? -4.500 -1.904 5.043 1.00 97.50 100 VAL A C 1
ATOM 760 O O . VAL A 1 100 ? -3.494 -2.520 4.697 1.00 97.50 100 VAL A O 1
ATOM 763 N N . THR A 1 101 ? -5.339 -1.356 4.165 1.00 97.75 101 THR A N 1
ATOM 764 C CA . THR A 1 101 ? -5.097 -1.314 2.717 1.00 97.75 101 THR A CA 1
ATOM 765 C C . THR A 1 101 ? -4.970 0.127 2.243 1.00 97.75 101 THR A C 1
ATOM 767 O O . THR A 1 101 ? -5.875 0.926 2.452 1.00 97.75 101 THR A O 1
ATOM 770 N N . ILE A 1 102 ? -3.880 0.464 1.561 1.00 96.50 102 ILE A N 1
ATOM 771 C CA . ILE A 1 102 ? -3.615 1.803 1.030 1.00 96.50 102 ILE A CA 1
ATOM 772 C C . ILE A 1 102 ? -3.597 1.743 -0.495 1.00 96.50 102 ILE A C 1
ATOM 774 O O . ILE A 1 102 ? -2.777 1.043 -1.081 1.00 96.50 102 ILE A O 1
ATOM 778 N N . TYR A 1 103 ? -4.458 2.514 -1.148 1.00 95.19 103 TYR A N 1
ATOM 779 C CA . TYR A 1 103 ? -4.426 2.770 -2.583 1.00 95.19 103 TYR A CA 1
ATOM 780 C C . TYR A 1 103 ? -3.792 4.137 -2.839 1.00 95.19 103 TYR A C 1
ATOM 782 O O . TYR A 1 103 ? -4.435 5.175 -2.694 1.00 95.19 103 TYR A O 1
ATOM 790 N N . ALA A 1 104 ? -2.522 4.135 -3.236 1.00 92.19 104 ALA A N 1
ATOM 791 C CA . ALA A 1 104 ? -1.779 5.321 -3.638 1.00 92.19 104 ALA A CA 1
ATOM 792 C C . ALA A 1 104 ? -1.940 5.548 -5.153 1.00 92.19 104 ALA A C 1
ATOM 794 O O . ALA A 1 104 ? -1.151 5.073 -5.983 1.00 92.19 104 ALA A O 1
ATOM 795 N N . SER A 1 105 ? -2.997 6.276 -5.520 1.00 84.31 105 SER A N 1
ATOM 796 C CA . SER A 1 105 ? -3.299 6.660 -6.901 1.00 84.31 105 SER A CA 1
ATOM 797 C C . SER A 1 105 ? -3.123 8.167 -7.080 1.00 84.31 105 SER A C 1
ATOM 799 O O . SER A 1 105 ? -4.059 8.945 -6.922 1.00 84.31 105 SER A O 1
ATOM 801 N N . CYS A 1 106 ? -1.914 8.601 -7.418 1.00 69.88 106 CYS A N 1
ATOM 802 C CA . CYS A 1 106 ? -1.662 9.991 -7.793 1.00 69.88 106 CYS A CA 1
ATOM 803 C C . CYS A 1 106 ? -1.867 10.191 -9.305 1.00 69.88 106 CYS A C 1
ATOM 805 O O . CYS A 1 106 ? -2.012 9.226 -10.059 1.00 69.88 106 CYS A O 1
ATOM 807 N N . ASP A 1 107 ? -1.919 11.446 -9.751 1.00 69.31 107 ASP A N 1
ATOM 808 C CA . ASP A 1 107 ? -2.197 11.771 -11.148 1.00 69.31 107 ASP A CA 1
ATOM 809 C C . ASP A 1 107 ? -1.088 11.319 -12.120 1.00 69.31 107 ASP A C 1
ATOM 811 O O . ASP A 1 107 ? -0.026 10.811 -11.751 1.00 69.31 107 ASP A O 1
ATOM 815 N N . ARG A 1 108 ? -1.373 11.504 -13.410 1.00 64.25 108 ARG A N 1
ATOM 816 C CA . ARG A 1 108 ? -0.651 10.962 -14.576 1.00 64.25 108 ARG A CA 1
ATOM 817 C C . ARG A 1 108 ? 0.797 11.448 -14.745 1.00 64.25 108 ARG A C 1
ATOM 819 O O . ARG A 1 108 ? 1.427 11.133 -15.747 1.00 64.25 108 ARG A O 1
ATOM 826 N N . ARG A 1 109 ? 1.298 12.281 -13.830 1.00 64.56 109 ARG A N 1
ATOM 827 C CA . ARG A 1 109 ? 2.647 12.870 -13.881 1.00 64.56 109 ARG A CA 1
ATOM 828 C C . ARG A 1 109 ? 3.416 12.758 -12.573 1.00 64.56 109 ARG A C 1
ATOM 830 O O . ARG A 1 109 ? 4.570 13.163 -12.522 1.00 64.56 109 ARG A O 1
ATOM 837 N N . SER A 1 110 ? 2.797 12.248 -11.511 1.00 62.12 110 SER A N 1
ATOM 838 C CA . SER A 1 110 ? 3.498 12.069 -10.246 1.00 62.12 110 SER A CA 1
ATOM 839 C C . SER A 1 110 ? 4.520 10.940 -10.379 1.00 62.12 110 SER A C 1
ATOM 841 O O . SER A 1 110 ? 4.146 9.808 -10.711 1.00 62.12 110 SER A O 1
ATOM 843 N N . GLU A 1 111 ? 5.776 11.236 -10.071 1.00 76.81 111 GLU A N 1
ATOM 844 C CA . GLU A 1 111 ? 6.825 10.234 -9.922 1.00 76.81 111 GLU A CA 1
ATOM 845 C C . GLU A 1 111 ? 6.444 9.208 -8.848 1.00 76.81 111 GLU A C 1
ATOM 847 O O . GLU A 1 111 ? 5.672 9.489 -7.924 1.00 76.81 111 GLU A O 1
ATOM 852 N N . TYR A 1 112 ? 7.015 8.007 -8.942 1.00 81.19 112 TYR A N 1
ATOM 853 C CA . TYR A 1 112 ? 6.820 6.961 -7.938 1.00 81.19 112 TYR A CA 1
ATOM 854 C C . TYR A 1 112 ? 7.095 7.460 -6.515 1.00 81.19 112 TYR A C 1
ATOM 856 O O . TYR A 1 112 ? 6.351 7.115 -5.599 1.00 81.19 112 TYR A O 1
ATOM 864 N N . LEU A 1 113 ? 8.112 8.315 -6.355 1.00 83.81 113 LEU A N 1
ATOM 865 C CA . LEU A 1 113 ? 8.495 8.911 -5.080 1.00 83.81 113 LEU A CA 1
ATOM 866 C C . LEU A 1 113 ? 7.302 9.562 -4.367 1.00 83.81 113 LEU A C 1
ATOM 868 O O . LEU A 1 113 ? 7.050 9.273 -3.201 1.00 83.81 113 LEU A O 1
ATOM 872 N N . HIS A 1 114 ? 6.515 10.365 -5.085 1.00 85.50 114 HIS A N 1
ATOM 873 C CA . HIS A 1 114 ? 5.346 11.030 -4.511 1.00 85.50 114 HIS A CA 1
ATOM 874 C C . HIS A 1 114 ? 4.310 10.022 -3.991 1.00 85.50 114 HIS A C 1
ATOM 876 O O . HIS A 1 114 ? 3.725 10.218 -2.932 1.00 85.50 114 HIS A O 1
ATOM 882 N N . ARG A 1 115 ? 4.126 8.899 -4.691 1.00 84.19 115 ARG A N 1
ATOM 883 C CA . ARG A 1 115 ? 3.160 7.857 -4.306 1.00 84.19 115 ARG A CA 1
ATOM 884 C C . ARG A 1 115 ? 3.630 7.054 -3.101 1.00 84.19 115 ARG A C 1
ATOM 886 O O . ARG A 1 115 ? 2.815 6.729 -2.242 1.00 84.19 115 ARG A O 1
ATOM 893 N N . SER A 1 116 ? 4.929 6.761 -3.012 1.00 85.94 116 SER A N 1
ATOM 894 C CA . SER A 1 116 ? 5.509 6.178 -1.799 1.00 85.94 116 SER A CA 1
ATOM 895 C C . SER A 1 116 ? 5.408 7.129 -0.608 1.00 85.94 116 SER A C 1
ATOM 897 O O . SER A 1 116 ? 5.137 6.668 0.497 1.00 85.94 116 SER A O 1
ATOM 899 N N . THR A 1 117 ? 5.544 8.443 -0.824 1.00 88.88 117 THR A N 1
ATOM 900 C CA . THR A 1 117 ? 5.297 9.443 0.222 1.00 88.88 117 THR A CA 1
ATOM 901 C C . THR A 1 117 ? 3.838 9.423 0.666 1.00 88.88 117 THR A C 1
ATOM 903 O O . THR A 1 117 ? 3.599 9.339 1.858 1.00 88.88 117 THR A O 1
ATOM 906 N N . CYS A 1 118 ? 2.861 9.349 -0.244 1.00 89.62 118 CYS A N 1
ATOM 907 C CA . CYS A 1 118 ? 1.455 9.216 0.160 1.00 89.62 118 CYS A CA 1
ATOM 908 C C . CYS A 1 118 ? 1.196 7.965 1.015 1.00 89.62 118 CYS A C 1
ATOM 910 O O . CYS A 1 118 ? 0.432 8.027 1.974 1.00 89.62 118 CYS A O 1
ATOM 912 N N . ALA A 1 119 ? 1.820 6.829 0.684 1.00 91.94 119 ALA A N 1
ATOM 913 C CA . ALA A 1 119 ? 1.706 5.621 1.501 1.00 91.94 119 ALA A CA 1
ATOM 914 C C . ALA A 1 119 ? 2.337 5.803 2.891 1.00 91.94 119 ALA A C 1
ATOM 916 O O . ALA A 1 119 ? 1.753 5.359 3.878 1.00 91.94 119 ALA A O 1
ATOM 917 N N . ARG A 1 120 ? 3.487 6.487 2.973 1.00 92.69 120 ARG A N 1
ATOM 918 C CA . ARG A 1 120 ? 4.106 6.891 4.244 1.00 92.69 120 ARG A CA 1
ATOM 919 C C . ARG A 1 120 ? 3.177 7.776 5.057 1.00 92.69 120 ARG A C 1
ATOM 921 O O . ARG A 1 120 ? 2.882 7.424 6.187 1.00 92.69 120 ARG A O 1
ATOM 928 N N . ASP A 1 121 ? 2.668 8.850 4.470 1.00 92.00 121 ASP A N 1
ATOM 929 C CA . ASP A 1 121 ? 1.801 9.792 5.171 1.00 92.00 121 ASP A CA 1
ATOM 930 C C . ASP A 1 121 ? 0.550 9.077 5.711 1.00 92.00 121 ASP A C 1
ATOM 932 O O . ASP A 1 121 ? 0.107 9.349 6.824 1.00 92.00 121 ASP A O 1
ATOM 936 N N . CYS A 1 122 ? 0.002 8.110 4.957 1.00 93.31 122 CYS A N 1
ATOM 937 C CA . CYS A 1 122 ? -1.111 7.277 5.424 1.00 93.31 122 CYS A CA 1
ATOM 938 C C . CYS A 1 122 ? -0.733 6.489 6.672 1.00 93.31 122 CYS A C 1
ATOM 940 O O . CYS A 1 122 ? -1.497 6.471 7.627 1.00 93.31 122 CYS A O 1
ATOM 942 N N . ILE A 1 123 ? 0.426 5.837 6.660 1.00 93.62 123 ILE A N 1
ATOM 943 C CA . ILE A 1 123 ? 0.928 5.057 7.791 1.00 93.62 123 ILE A CA 1
ATOM 944 C C . ILE A 1 123 ? 1.176 5.953 9.006 1.00 93.62 123 ILE A C 1
ATOM 946 O O . ILE A 1 123 ? 0.721 5.624 10.097 1.00 93.62 123 ILE A O 1
ATOM 950 N N . ASP A 1 124 ? 1.839 7.091 8.803 1.00 92.88 124 ASP A N 1
ATOM 951 C CA . ASP A 1 124 ? 2.195 8.040 9.861 1.00 92.88 124 ASP A CA 1
ATOM 952 C C . ASP A 1 124 ? 0.951 8.699 10.482 1.00 92.88 124 ASP A C 1
ATOM 954 O O . ASP A 1 124 ? 0.979 9.131 11.631 1.00 92.88 124 ASP A O 1
ATOM 958 N N . SER A 1 125 ? -0.160 8.752 9.738 1.00 93.06 125 SER A N 1
ATOM 959 C CA . SER A 1 125 ? -1.449 9.254 10.230 1.00 93.06 125 SER A CA 1
ATOM 960 C C . SER A 1 125 ? -2.248 8.247 11.066 1.00 93.06 125 SER A C 1
ATOM 962 O O . SER A 1 125 ? -3.277 8.614 11.638 1.00 93.06 125 SER A O 1
ATOM 964 N N . LEU A 1 126 ? -1.830 6.976 11.123 1.00 93.75 126 LEU A N 1
ATOM 965 C CA . LEU A 1 126 ? -2.542 5.959 11.897 1.00 93.75 126 LEU A CA 1
ATOM 966 C C . LEU A 1 126 ? -2.281 6.174 13.393 1.00 93.75 126 LEU A C 1
ATOM 968 O O . LEU A 1 126 ? -1.123 6.290 13.790 1.00 93.75 126 LEU A O 1
ATOM 972 N N . PRO A 1 127 ? -3.316 6.162 14.250 1.00 93.62 127 PRO A N 1
ATOM 973 C CA . PRO A 1 127 ? -3.119 6.382 15.683 1.00 93.62 127 PRO A CA 1
ATOM 974 C C . PRO A 1 127 ? -2.458 5.190 16.387 1.00 93.62 127 PRO A C 1
ATOM 976 O O . PRO A 1 127 ? -1.706 5.378 17.340 1.00 93.62 127 PRO A O 1
ATOM 979 N N . TYR A 1 128 ? -2.687 3.966 15.897 1.00 94.00 128 TYR A N 1
ATOM 980 C CA . TYR A 1 128 ? -2.104 2.738 16.451 1.00 94.00 128 TYR A CA 1
ATOM 981 C C . TYR A 1 128 ? -1.458 1.870 15.367 1.00 94.00 128 TYR A C 1
ATOM 983 O O . TYR A 1 128 ? -1.949 0.781 15.055 1.00 94.00 128 TYR A O 1
ATOM 991 N N . PRO A 1 129 ? -0.330 2.310 14.786 1.00 93.62 129 PRO A N 1
ATOM 992 C CA . PRO A 1 129 ? 0.331 1.576 13.711 1.00 93.62 129 PRO A CA 1
ATOM 993 C C . PRO A 1 129 ? 0.839 0.193 14.155 1.00 93.62 129 PRO A C 1
ATOM 995 O O . PRO A 1 129 ? 0.955 -0.717 13.339 1.00 93.62 129 PRO A O 1
ATOM 998 N N . HIS A 1 130 ? 1.087 -0.008 15.452 1.00 93.06 130 HIS A N 1
ATOM 999 C CA . HIS A 1 130 ? 1.537 -1.285 16.012 1.00 93.06 130 HIS A CA 1
ATOM 1000 C C . HIS A 1 130 ? 0.447 -2.371 16.064 1.00 93.06 130 HIS A C 1
ATOM 1002 O O . HIS A 1 130 ? 0.775 -3.557 16.124 1.00 93.06 130 HIS A O 1
ATOM 1008 N N . ALA A 1 131 ? -0.837 -1.988 16.028 1.00 94.50 131 ALA A N 1
ATOM 1009 C CA . ALA A 1 131 ? -1.965 -2.924 16.033 1.00 94.50 131 ALA A CA 1
ATOM 1010 C C . ALA A 1 131 ? -2.169 -3.616 14.671 1.00 94.50 131 ALA A C 1
ATOM 1012 O O . ALA A 1 131 ? -2.880 -4.620 14.577 1.00 94.50 131 ALA A O 1
ATOM 1013 N N . ILE A 1 132 ? -1.526 -3.100 13.620 1.00 96.00 132 ILE A N 1
ATOM 1014 C CA . ILE A 1 132 ? -1.643 -3.614 12.259 1.00 96.00 132 ILE A CA 1
ATOM 1015 C C . ILE A 1 132 ? -0.958 -4.977 12.171 1.00 96.00 132 ILE A C 1
ATOM 1017 O O . ILE A 1 132 ? 0.240 -5.110 12.411 1.00 96.00 132 ILE A O 1
ATOM 1021 N N . GLN A 1 133 ? -1.716 -5.985 11.757 1.00 97.25 133 GLN A N 1
ATOM 1022 C CA . GLN A 1 133 ? -1.223 -7.332 11.471 1.00 97.25 133 GLN A CA 1
ATOM 1023 C C . GLN A 1 133 ? -0.971 -7.538 9.979 1.00 97.25 133 GLN A C 1
ATOM 1025 O O . GLN A 1 133 ? -0.039 -8.247 9.596 1.00 97.25 133 GLN A O 1
ATOM 1030 N N . THR A 1 134 ? -1.792 -6.910 9.132 1.00 98.00 134 THR A N 1
ATOM 1031 C CA . THR A 1 134 ? -1.672 -6.988 7.673 1.00 98.00 134 THR A CA 1
ATOM 1032 C C . THR A 1 134 ? -1.663 -5.601 7.049 1.00 98.00 134 THR A C 1
ATOM 1034 O O . THR A 1 134 ? -2.602 -4.830 7.235 1.00 98.00 134 THR A O 1
ATOM 1037 N N . LEU A 1 135 ? -0.633 -5.316 6.255 1.00 97.94 135 LEU A N 1
ATOM 1038 C CA . LEU A 1 135 ? -0.501 -4.082 5.488 1.00 97.94 135 LEU A CA 1
ATOM 1039 C C . LEU A 1 135 ? -0.502 -4.394 3.992 1.00 97.94 135 LEU A C 1
ATOM 1041 O O . LEU A 1 135 ? 0.372 -5.102 3.497 1.00 97.94 135 LEU A O 1
ATOM 1045 N N . THR A 1 136 ? -1.455 -3.831 3.258 1.00 98.25 136 THR A N 1
ATOM 1046 C CA . THR A 1 136 ? -1.521 -3.931 1.798 1.00 98.25 136 THR A CA 1
ATOM 1047 C C . THR A 1 136 ? -1.313 -2.555 1.180 1.00 98.25 136 THR A C 1
ATOM 1049 O O . THR A 1 136 ? -2.039 -1.619 1.496 1.00 98.25 136 THR A O 1
ATOM 1052 N N . ILE A 1 137 ? -0.343 -2.413 0.281 1.00 97.31 137 ILE A N 1
ATOM 1053 C CA . ILE A 1 137 ? -0.049 -1.159 -0.418 1.00 97.31 137 ILE A CA 1
ATOM 1054 C C . ILE A 1 137 ? -0.220 -1.383 -1.919 1.00 97.31 137 ILE A C 1
ATOM 1056 O O . ILE A 1 137 ? 0.495 -2.175 -2.530 1.00 97.31 137 ILE A O 1
ATOM 1060 N N . HIS A 1 138 ? -1.143 -0.646 -2.524 1.00 96.56 138 HIS A N 1
ATOM 1061 C CA . HIS A 1 138 ? -1.374 -0.593 -3.959 1.00 96.56 138 HIS A CA 1
ATOM 1062 C C . HIS A 1 138 ? -0.835 0.719 -4.530 1.00 96.56 138 HIS A C 1
ATOM 1064 O O . HIS A 1 138 ? -1.318 1.796 -4.191 1.00 96.56 138 HIS A O 1
ATOM 1070 N N . ILE A 1 139 ? 0.119 0.636 -5.454 1.00 93.69 139 ILE A N 1
ATOM 1071 C CA . ILE A 1 139 ? 0.674 1.781 -6.184 1.00 93.69 139 ILE A CA 1
ATOM 1072 C C . ILE A 1 139 ? 0.308 1.617 -7.657 1.00 93.69 139 ILE A C 1
ATOM 1074 O O . ILE A 1 139 ? 0.728 0.650 -8.286 1.00 93.69 139 ILE A O 1
ATOM 1078 N N . LYS A 1 140 ? -0.468 2.547 -8.230 1.00 91.69 140 LYS A N 1
ATOM 1079 C CA . LYS A 1 140 ? -0.967 2.427 -9.618 1.00 91.69 140 LYS A CA 1
ATOM 1080 C C . LYS A 1 140 ? -0.439 3.514 -10.555 1.00 91.69 140 LYS A C 1
ATOM 1082 O O . LYS A 1 140 ? -1.098 4.538 -10.716 1.00 91.69 140 LYS A O 1
ATOM 1087 N N . LEU A 1 141 ? 0.733 3.332 -11.150 1.00 88.31 141 LEU A N 1
ATOM 1088 C CA . LEU A 1 141 ? 1.362 4.266 -12.092 1.00 88.31 141 LEU A CA 1
ATOM 1089 C C . LEU A 1 141 ? 0.616 4.289 -13.437 1.00 88.31 141 LEU A C 1
ATOM 1091 O O . LEU A 1 141 ? 0.332 3.232 -13.987 1.00 88.31 141 LEU A O 1
ATOM 1095 N N . GLU A 1 142 ? 0.326 5.474 -13.980 1.00 86.19 142 GLU A N 1
ATOM 1096 C CA . GLU A 1 142 ? -0.258 5.636 -15.322 1.00 86.19 142 GLU A CA 1
ATOM 1097 C C . GLU A 1 142 ? 0.695 6.467 -16.189 1.00 86.19 142 GLU A C 1
ATOM 1099 O O . GLU A 1 142 ? 0.936 7.635 -15.881 1.00 86.19 142 GLU A O 1
ATOM 1104 N N . HIS A 1 143 ? 1.220 5.882 -17.270 1.00 77.25 143 HIS A N 1
ATOM 1105 C CA . HIS A 1 143 ? 2.157 6.535 -18.189 1.00 77.25 143 HIS A CA 1
ATOM 1106 C C . HIS A 1 143 ? 1.547 6.657 -19.581 1.00 77.25 143 HIS A C 1
ATOM 1108 O O . HIS A 1 143 ? 1.169 5.660 -20.197 1.00 77.25 143 HIS A O 1
ATOM 1114 N N . PHE A 1 144 ? 1.476 7.887 -20.093 1.00 64.31 144 PHE A N 1
ATOM 1115 C CA . PHE A 1 144 ? 0.778 8.150 -21.352 1.00 64.31 144 PHE A CA 1
ATOM 1116 C C . PHE A 1 144 ? 1.693 8.255 -22.577 1.00 64.31 144 PHE A C 1
ATOM 1118 O O . PHE A 1 144 ? 1.194 8.029 -23.673 1.00 64.31 144 PHE A O 1
ATOM 1125 N N . TRP A 1 145 ? 2.989 8.586 -22.445 1.00 59.41 145 TRP A N 1
ATOM 1126 C CA . TRP A 1 145 ? 3.750 8.993 -23.642 1.00 59.41 145 TRP A CA 1
ATOM 1127 C C . TRP A 1 145 ? 5.258 8.706 -23.700 1.00 59.41 145 TRP A C 1
ATOM 1129 O O . TRP A 1 145 ? 5.796 8.855 -24.793 1.00 59.41 145 TRP A O 1
ATOM 1139 N N . ASP A 1 146 ? 5.947 8.277 -22.633 1.00 60.16 146 ASP A N 1
ATOM 1140 C CA . ASP A 1 146 ? 7.420 8.162 -22.685 1.00 60.16 146 ASP A CA 1
ATOM 1141 C C . ASP A 1 146 ? 7.939 6.719 -22.563 1.00 60.16 146 ASP A C 1
ATOM 1143 O O . ASP A 1 146 ? 7.460 5.963 -21.707 1.00 60.16 146 ASP A O 1
ATOM 1147 N N . PRO A 1 147 ? 8.908 6.285 -23.394 1.00 53.69 147 PRO A N 1
ATOM 1148 C CA . PRO A 1 147 ? 9.432 4.945 -23.317 1.00 53.69 147 PRO A CA 1
ATOM 1149 C C . PRO A 1 147 ? 10.556 4.817 -22.276 1.00 53.69 147 PRO A C 1
ATOM 1151 O O . PRO A 1 147 ? 11.665 5.304 -22.460 1.00 53.69 147 PRO A O 1
ATOM 1154 N N . LEU A 1 148 ? 10.298 3.927 -21.315 1.00 60.12 148 LEU A N 1
ATOM 1155 C CA . LEU A 1 148 ? 11.114 2.735 -21.017 1.00 60.12 148 LEU A CA 1
ATOM 1156 C C . LEU A 1 148 ? 12.132 2.744 -19.860 1.00 60.12 148 LEU A C 1
ATOM 1158 O O . LEU A 1 148 ? 12.380 1.649 -19.353 1.00 60.12 148 LEU A O 1
ATOM 1162 N N . GLU A 1 149 ? 12.664 3.864 -19.361 1.00 60.22 149 GLU A N 1
ATOM 1163 C CA . GLU A 1 149 ? 13.553 3.807 -18.171 1.00 60.22 149 GLU A CA 1
ATOM 1164 C C . GLU A 1 149 ? 13.070 4.605 -16.961 1.00 60.22 149 GLU A C 1
ATOM 1166 O O . GLU A 1 149 ? 13.097 4.072 -15.852 1.00 60.22 149 GLU A O 1
ATOM 1171 N N . GLU A 1 150 ? 12.527 5.806 -17.151 1.00 65.38 150 GLU A N 1
ATOM 1172 C CA . GLU A 1 150 ? 12.007 6.620 -16.037 1.00 65.38 150 GLU A CA 1
ATOM 1173 C C . GLU A 1 150 ? 10.652 6.122 -15.502 1.00 65.38 150 GLU A C 1
ATOM 1175 O O . GLU A 1 150 ? 10.201 6.522 -14.430 1.00 65.38 150 GLU A O 1
ATOM 1180 N N . SER A 1 151 ? 9.992 5.211 -16.224 1.00 74.56 151 SER A N 1
ATOM 1181 C CA . SER A 1 151 ? 8.664 4.706 -15.859 1.00 74.56 151 SER A CA 1
ATOM 1182 C C . SER A 1 151 ? 8.676 3.680 -14.726 1.00 74.56 151 SER A C 1
ATOM 1184 O O . SER A 1 151 ? 7.628 3.432 -14.120 1.00 74.56 151 SER A O 1
ATOM 1186 N N . PHE A 1 152 ? 9.832 3.066 -14.458 1.00 86.00 152 PHE A N 1
ATOM 1187 C CA . PHE A 1 152 ? 9.983 2.05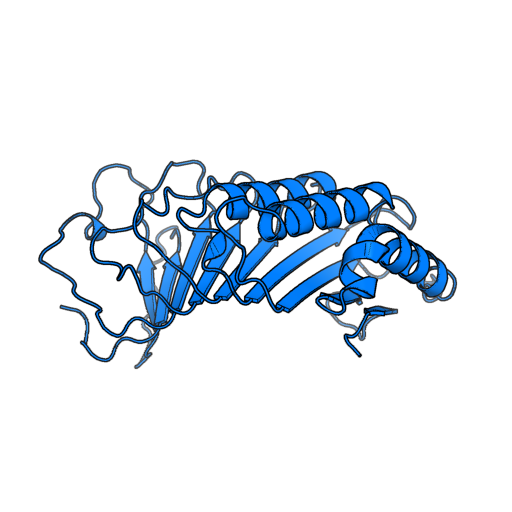5 -13.421 1.00 86.00 152 PHE A CA 1
ATOM 1188 C C . PHE A 1 152 ? 10.506 2.665 -12.122 1.00 86.00 152 PHE A C 1
ATOM 1190 O O . PHE A 1 152 ? 11.326 3.584 -12.157 1.00 86.00 152 PHE A O 1
ATOM 1197 N N . PRO A 1 153 ? 10.113 2.125 -10.957 1.00 90.19 153 PRO A N 1
ATOM 1198 C CA . PRO A 1 153 ? 10.701 2.558 -9.703 1.00 90.19 153 PRO A CA 1
ATOM 1199 C C . PRO A 1 153 ? 12.220 2.323 -9.710 1.00 90.19 153 PRO A C 1
ATOM 1201 O O . PRO A 1 153 ? 12.721 1.293 -10.184 1.00 90.19 153 PRO A O 1
ATOM 1204 N N . SER A 1 154 ? 12.965 3.297 -9.190 1.00 92.06 154 SER A N 1
ATOM 1205 C CA . SER A 1 154 ? 14.399 3.146 -8.953 1.00 92.06 154 SER A CA 1
ATOM 1206 C C . SER A 1 154 ? 14.647 2.136 -7.823 1.00 92.06 154 SER A C 1
ATOM 1208 O O . SER A 1 154 ? 13.734 1.786 -7.077 1.00 92.06 154 SER A O 1
ATOM 1210 N N . LEU A 1 155 ? 15.889 1.678 -7.654 1.00 94.44 155 LEU A N 1
ATOM 1211 C CA . LEU A 1 155 ? 16.247 0.856 -6.492 1.00 94.44 155 LEU A CA 1
ATOM 1212 C C . LEU A 1 155 ? 15.961 1.594 -5.169 1.00 94.44 155 LEU A C 1
ATOM 1214 O O . LEU A 1 155 ? 15.347 1.027 -4.270 1.00 94.44 155 LEU A O 1
ATOM 1218 N N . SER A 1 156 ? 16.326 2.878 -5.097 1.00 93.94 156 SER A N 1
ATOM 1219 C CA . SER A 1 156 ? 16.121 3.724 -3.913 1.00 93.94 156 SER A CA 1
ATOM 1220 C C . SER A 1 156 ? 14.644 3.844 -3.523 1.00 93.94 156 SER A C 1
ATOM 1222 O O . SER A 1 156 ? 14.309 3.893 -2.341 1.00 93.94 156 SER A O 1
ATOM 1224 N N . ASN A 1 157 ? 13.742 3.817 -4.504 1.00 92.06 157 ASN A N 1
ATOM 1225 C CA . ASN A 1 157 ? 12.308 3.834 -4.253 1.00 92.06 157 ASN A CA 1
ATOM 1226 C C . ASN A 1 157 ? 11.827 2.584 -3.491 1.00 92.06 157 ASN A C 1
ATOM 1228 O O . ASN A 1 157 ? 10.958 2.685 -2.625 1.00 92.06 157 ASN A O 1
ATOM 1232 N N . TYR A 1 158 ? 12.379 1.409 -3.805 1.00 95.25 158 TYR A N 1
ATOM 1233 C CA . TYR A 1 158 ? 12.081 0.172 -3.080 1.00 95.25 158 TYR A CA 1
ATOM 1234 C C . TYR A 1 158 ? 12.716 0.176 -1.688 1.00 95.25 158 TYR A C 1
ATOM 1236 O O . TYR A 1 158 ? 12.039 -0.151 -0.717 1.00 95.25 158 TYR A O 1
ATOM 1244 N N . GLU A 1 159 ? 13.969 0.625 -1.574 1.00 95.56 159 GLU A N 1
ATOM 1245 C CA . GLU A 1 159 ? 14.672 0.748 -0.289 1.00 95.56 159 GLU A CA 1
ATOM 1246 C C . GLU A 1 159 ? 13.924 1.680 0.675 1.00 95.56 159 GLU A C 1
ATOM 1248 O O . GLU A 1 159 ? 13.773 1.365 1.853 1.00 95.56 159 GLU A O 1
ATOM 1253 N N . MET A 1 160 ? 13.373 2.789 0.172 1.00 93.25 160 MET A N 1
ATOM 1254 C CA . MET A 1 160 ? 12.547 3.705 0.959 1.00 93.25 160 MET A CA 1
ATOM 1255 C C . MET A 1 160 ? 11.289 3.028 1.518 1.00 93.25 160 MET A C 1
ATOM 1257 O O . MET A 1 160 ? 10.949 3.235 2.685 1.00 93.25 160 MET A O 1
ATOM 1261 N N . LEU A 1 161 ? 10.586 2.236 0.701 1.00 93.12 161 LEU A N 1
ATOM 1262 C CA . LEU A 1 161 ? 9.424 1.474 1.162 1.00 93.12 161 LEU A CA 1
ATOM 1263 C C . LEU A 1 161 ? 9.830 0.400 2.170 1.00 93.12 161 LEU A C 1
ATOM 1265 O O . LEU A 1 161 ? 9.149 0.233 3.179 1.00 93.12 161 LEU A O 1
ATOM 1269 N N . SER A 1 162 ? 10.953 -0.286 1.939 1.00 95.69 162 SER A N 1
ATOM 1270 C CA . SER A 1 162 ? 11.485 -1.246 2.905 1.00 95.69 162 SER A CA 1
ATOM 1271 C C . SER A 1 162 ? 11.764 -0.573 4.244 1.00 95.69 162 SER A C 1
ATOM 1273 O O . SER A 1 162 ? 11.355 -1.100 5.269 1.00 95.69 162 SER A O 1
ATOM 1275 N N . GLN A 1 163 ? 12.413 0.594 4.252 1.00 94.75 163 GLN A N 1
ATOM 1276 C CA . GLN A 1 163 ? 12.715 1.339 5.477 1.00 94.75 163 GLN A CA 1
ATOM 1277 C C . GLN A 1 163 ? 11.448 1.764 6.220 1.00 94.75 163 GLN A C 1
ATOM 1279 O O . GLN A 1 163 ? 11.373 1.591 7.432 1.00 94.75 163 GLN A O 1
ATOM 1284 N N . LEU A 1 164 ? 10.445 2.269 5.497 1.00 92.12 164 LEU A N 1
ATOM 1285 C CA . LEU A 1 164 ? 9.149 2.639 6.068 1.00 92.12 164 LEU A CA 1
ATOM 1286 C C . LEU A 1 164 ? 8.490 1.453 6.784 1.00 92.12 164 LEU A C 1
ATOM 1288 O O . LEU A 1 164 ? 8.068 1.567 7.931 1.00 92.12 164 LEU A O 1
ATOM 1292 N N . VAL A 1 165 ? 8.427 0.303 6.114 1.00 93.38 165 VAL A N 1
ATOM 1293 C CA . VAL A 1 165 ? 7.797 -0.902 6.664 1.00 93.38 165 VAL A CA 1
ATOM 1294 C C . VAL A 1 165 ? 8.621 -1.488 7.813 1.00 93.38 165 VAL A C 1
ATOM 1296 O O . VAL A 1 165 ? 8.050 -1.912 8.814 1.00 93.38 165 VAL A O 1
ATOM 1299 N N . CYS A 1 166 ? 9.952 -1.482 7.716 1.00 93.88 166 CYS A N 1
ATOM 1300 C CA . CYS A 1 166 ? 10.822 -1.901 8.814 1.00 93.88 166 CYS A CA 1
ATOM 1301 C C . CYS A 1 166 ? 10.639 -1.010 10.045 1.00 93.88 166 CYS A C 1
ATOM 1303 O O . CYS A 1 166 ? 10.510 -1.539 11.140 1.00 93.88 166 CYS A O 1
ATOM 1305 N N . HIS A 1 167 ? 10.525 0.309 9.876 1.00 91.75 167 HIS A N 1
ATOM 1306 C CA . HIS A 1 167 ? 10.263 1.227 10.986 1.00 91.75 167 HIS A CA 1
ATOM 1307 C C . HIS A 1 167 ? 8.930 0.920 11.688 1.00 91.75 167 HIS A C 1
ATOM 1309 O O . HIS A 1 167 ? 8.863 0.853 12.914 1.00 91.75 167 HIS A O 1
ATOM 1315 N N . LEU A 1 168 ? 7.888 0.631 10.904 1.00 91.00 168 LEU A N 1
ATOM 1316 C CA . LEU A 1 168 ? 6.591 0.140 11.384 1.00 91.00 168 LEU A CA 1
ATOM 1317 C C . LEU A 1 168 ? 6.711 -1.156 12.207 1.00 91.00 168 LEU A C 1
ATOM 1319 O O . LEU A 1 168 ? 5.929 -1.384 13.130 1.00 91.00 168 LEU A O 1
ATOM 1323 N N . ARG A 1 169 ? 7.681 -2.014 11.869 1.00 91.44 169 ARG A N 1
ATOM 1324 C CA . ARG A 1 169 ? 7.938 -3.297 12.542 1.00 91.44 169 ARG A CA 1
ATOM 1325 C C . ARG A 1 169 ? 8.796 -3.176 13.794 1.00 91.44 169 ARG A C 1
ATOM 1327 O O . ARG A 1 169 ? 8.556 -3.874 14.772 1.00 91.44 169 ARG A O 1
ATOM 1334 N N . GLU A 1 170 ? 9.776 -2.290 13.756 1.00 90.75 170 GLU A N 1
ATOM 1335 C CA . GLU A 1 170 ? 10.756 -2.067 14.821 1.00 90.75 170 GLU A CA 1
ATOM 1336 C C . GLU A 1 170 ? 10.294 -1.039 15.860 1.00 90.75 170 GLU A C 1
ATOM 1338 O O . GLU A 1 170 ? 11.052 -0.709 16.769 1.00 90.75 170 GLU A O 1
ATOM 1343 N N . SER A 1 171 ? 9.069 -0.521 15.734 1.00 86.25 171 SER A N 1
ATOM 1344 C CA . SER A 1 171 ? 8.501 0.437 16.683 1.00 86.25 171 SER A CA 1
ATOM 1345 C C . SER A 1 171 ? 8.605 -0.067 18.129 1.00 86.25 171 SER A C 1
ATOM 1347 O O . SER A 1 171 ? 8.297 -1.225 18.420 1.00 86.25 171 SER A O 1
ATOM 1349 N N . GLU A 1 172 ? 8.990 0.826 19.048 1.00 79.38 172 GLU A N 1
ATOM 1350 C CA . GLU A 1 172 ? 9.200 0.536 20.478 1.00 79.38 172 GLU A CA 1
ATOM 1351 C C . GLU A 1 172 ? 7.973 -0.084 21.166 1.00 79.38 172 GLU A C 1
ATOM 1353 O O . GLU A 1 172 ? 8.098 -0.771 22.176 1.00 79.38 172 GLU A O 1
ATOM 1358 N N . GLN A 1 173 ? 6.781 0.137 20.607 1.00 82.88 173 GLN A N 1
ATOM 1359 C CA . GLN A 1 173 ? 5.514 -0.386 21.122 1.00 82.88 173 GLN A CA 1
ATOM 1360 C C . GLN A 1 173 ? 5.275 -1.866 20.769 1.00 82.88 173 GLN A C 1
ATOM 1362 O O . GLN A 1 173 ? 4.307 -2.449 21.249 1.00 82.88 173 GLN A O 1
ATOM 1367 N N . GLY A 1 174 ? 6.164 -2.482 19.979 1.00 81.75 174 GLY A N 1
ATOM 1368 C CA . GLY A 1 174 ? 6.057 -3.862 19.515 1.00 81.75 174 GLY A CA 1
ATOM 1369 C C . GLY A 1 174 ? 5.066 -3.989 18.360 1.00 81.75 174 GLY A C 1
ATOM 1370 O O . GLY A 1 174 ? 3.867 -3.804 18.529 1.00 81.75 174 GLY A O 1
ATOM 1371 N N . SER A 1 175 ? 5.554 -4.306 17.164 1.00 86.69 175 SER A N 1
ATOM 1372 C CA . SER A 1 175 ? 4.690 -4.448 15.991 1.00 86.69 175 SER A CA 1
ATOM 1373 C C . SER A 1 175 ? 4.040 -5.825 15.914 1.00 86.69 175 SER A C 1
ATOM 1375 O O . SER A 1 175 ? 4.707 -6.848 16.073 1.00 86.69 175 SER A O 1
ATOM 1377 N N . CYS A 1 176 ? 2.747 -5.853 15.589 1.00 94.06 176 CYS A N 1
ATOM 1378 C CA . CYS A 1 176 ? 2.025 -7.083 15.271 1.00 94.06 176 CYS A CA 1
ATOM 1379 C C . CYS A 1 176 ? 2.080 -7.440 13.777 1.00 94.06 176 CYS A C 1
ATOM 1381 O O . CYS A 1 176 ? 1.390 -8.371 13.363 1.00 94.06 176 CYS A O 1
ATOM 1383 N N . LEU A 1 177 ? 2.857 -6.715 12.960 1.00 96.25 177 LEU A N 1
ATOM 1384 C CA . LEU A 1 177 ? 2.827 -6.851 11.506 1.00 96.25 177 LEU A CA 1
ATOM 1385 C C . LEU A 1 177 ? 3.413 -8.197 11.056 1.00 96.25 177 LEU A C 1
ATOM 1387 O O . LEU A 1 177 ? 4.621 -8.428 11.120 1.00 96.25 177 LEU A O 1
ATOM 1391 N N . GLN A 1 178 ? 2.532 -9.066 10.567 1.00 96.00 178 GLN A N 1
ATOM 1392 C CA . GLN A 1 178 ? 2.829 -10.432 10.125 1.00 96.00 178 GLN A CA 1
ATOM 1393 C C . GLN A 1 178 ? 2.883 -10.555 8.600 1.00 96.00 178 GLN A C 1
ATOM 1395 O O . GLN A 1 178 ? 3.535 -11.450 8.064 1.00 96.00 178 GLN A O 1
ATOM 1400 N N . SER A 1 179 ? 2.152 -9.695 7.889 1.00 97.31 179 SER A N 1
ATOM 1401 C CA . SER A 1 179 ? 1.952 -9.822 6.449 1.00 97.31 179 SER A CA 1
ATOM 1402 C C . SER A 1 179 ? 1.995 -8.471 5.758 1.00 97.31 179 SER A C 1
ATOM 1404 O O . SER A 1 179 ? 1.238 -7.564 6.101 1.00 97.31 179 SER A O 1
ATOM 1406 N N . ILE A 1 180 ? 2.825 -8.368 4.724 1.00 97.38 180 ILE A N 1
ATOM 1407 C CA . ILE A 1 180 ? 2.891 -7.214 3.834 1.00 97.38 180 ILE A CA 1
ATOM 1408 C C . ILE A 1 180 ? 2.586 -7.668 2.414 1.00 97.38 180 ILE A C 1
ATOM 1410 O O . ILE A 1 180 ? 3.188 -8.615 1.910 1.00 97.38 180 ILE A O 1
ATOM 1414 N N . VAL A 1 181 ? 1.670 -6.964 1.757 1.00 98.25 181 VAL A N 1
ATOM 1415 C CA . VAL A 1 181 ? 1.346 -7.166 0.346 1.00 98.25 181 VAL A CA 1
ATOM 1416 C C . VAL A 1 181 ? 1.623 -5.871 -0.406 1.00 98.25 181 VAL A C 1
ATOM 1418 O O . VAL A 1 181 ? 0.959 -4.862 -0.187 1.00 98.25 181 VAL A O 1
ATOM 1421 N N . LEU A 1 182 ? 2.600 -5.888 -1.307 1.00 97.62 182 LEU A N 1
ATOM 1422 C CA . LEU A 1 182 ? 2.943 -4.751 -2.156 1.00 97.62 182 LEU A CA 1
ATOM 1423 C C . LEU A 1 182 ? 2.513 -5.031 -3.594 1.00 97.62 182 LEU A C 1
ATOM 1425 O O . LEU A 1 182 ? 3.053 -5.912 -4.257 1.00 97.62 182 LEU A O 1
ATOM 1429 N N . VAL A 1 183 ? 1.563 -4.255 -4.103 1.00 97.31 183 VAL A N 1
ATOM 1430 C CA . VAL A 1 183 ? 1.073 -4.370 -5.477 1.00 97.31 183 VAL A CA 1
ATOM 1431 C C . VAL A 1 183 ? 1.413 -3.099 -6.234 1.00 97.31 183 VAL A C 1
ATOM 1433 O O . VAL A 1 183 ? 0.869 -2.034 -5.955 1.00 97.31 183 VAL A O 1
ATOM 1436 N N . ILE A 1 184 ? 2.278 -3.213 -7.233 1.00 95.12 184 ILE A N 1
ATOM 1437 C CA . ILE A 1 184 ? 2.661 -2.104 -8.102 1.00 95.12 184 ILE A CA 1
ATOM 1438 C C . ILE A 1 184 ? 2.104 -2.393 -9.487 1.00 95.12 184 ILE A C 1
ATOM 1440 O O . ILE A 1 184 ? 2.500 -3.356 -10.136 1.00 95.12 184 ILE A O 1
ATOM 1444 N N . ARG A 1 185 ? 1.180 -1.561 -9.955 1.00 93.50 185 ARG A N 1
ATOM 1445 C CA . ARG A 1 185 ? 0.651 -1.635 -11.316 1.00 93.50 185 ARG A CA 1
ATOM 1446 C C . ARG A 1 185 ? 1.154 -0.461 -12.119 1.00 93.50 185 ARG A C 1
ATOM 1448 O O . ARG A 1 185 ? 1.080 0.674 -11.660 1.00 93.50 185 ARG A O 1
ATOM 1455 N N . ILE A 1 186 ? 1.663 -0.744 -13.304 1.00 90.88 186 ILE A N 1
ATOM 1456 C CA . ILE A 1 186 ? 2.150 0.242 -14.252 1.00 90.88 186 ILE A CA 1
ATOM 1457 C C . ILE A 1 186 ? 1.303 0.086 -15.506 1.00 90.88 186 ILE A C 1
ATOM 1459 O O . ILE A 1 186 ? 1.450 -0.889 -16.237 1.00 90.88 186 ILE A O 1
ATOM 1463 N N . SER A 1 187 ? 0.396 1.029 -15.726 1.00 88.81 187 SER A N 1
ATOM 1464 C CA . SER A 1 187 ? -0.431 1.090 -16.924 1.00 88.81 187 SER A CA 1
ATOM 1465 C C . SER A 1 187 ? 0.292 1.914 -17.986 1.00 88.81 187 SER A C 1
ATOM 1467 O O . SER A 1 187 ? 0.653 3.069 -17.735 1.00 88.81 187 SER A O 1
ATOM 1469 N N . THR A 1 188 ? 0.511 1.332 -19.163 1.00 85.56 188 THR A N 1
ATOM 1470 C CA . THR A 1 188 ? 1.113 2.020 -20.312 1.00 85.56 188 THR A CA 1
ATOM 1471 C C . THR A 1 188 ? 0.168 2.031 -21.503 1.00 85.56 188 THR A C 1
ATOM 1473 O O . THR A 1 188 ? -0.590 1.089 -21.742 1.00 85.56 188 THR A O 1
ATOM 1476 N N . SER A 1 189 ? 0.219 3.112 -22.282 1.00 83.38 189 SER A N 1
ATOM 1477 C CA . SER A 1 189 ? -0.416 3.127 -23.600 1.00 83.38 189 SER A CA 1
ATOM 1478 C C . SER A 1 189 ? 0.366 2.219 -24.562 1.00 83.38 189 SER A C 1
ATOM 1480 O O . SER A 1 189 ? 1.602 2.268 -24.567 1.00 83.38 189 SER A O 1
ATOM 1482 N N . PRO A 1 190 ? -0.308 1.387 -25.377 1.00 71.19 190 PRO A N 1
ATOM 1483 C CA . PRO A 1 190 ? 0.371 0.520 -26.330 1.00 71.19 190 PRO A CA 1
ATOM 1484 C C . PRO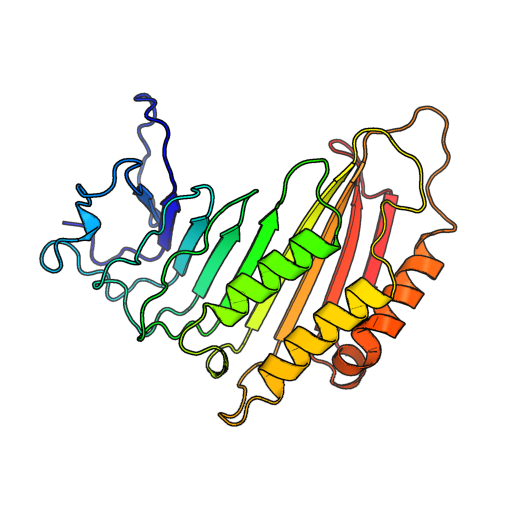 A 1 190 ? 1.160 1.368 -27.332 1.00 71.19 190 PRO A C 1
ATOM 1486 O O . PRO A 1 190 ? 0.616 2.283 -27.946 1.00 71.19 190 PRO A O 1
ATOM 1489 N N . ILE A 1 191 ? 2.446 1.056 -27.515 1.00 73.19 191 ILE A N 1
ATOM 1490 C CA . ILE A 1 191 ? 3.272 1.682 -28.553 1.00 73.19 191 ILE A CA 1
ATOM 1491 C C . ILE A 1 191 ? 3.255 0.754 -29.774 1.00 73.19 191 ILE A C 1
ATOM 1493 O O . ILE A 1 191 ? 3.849 -0.329 -29.709 1.00 73.19 191 ILE A O 1
ATOM 1497 N N . PRO A 1 192 ? 2.606 1.140 -30.890 1.00 74.31 192 PRO A N 1
ATOM 1498 C CA . PRO A 1 192 ? 2.547 0.306 -32.083 1.00 74.31 192 PRO A CA 1
ATOM 1499 C C . PRO A 1 192 ? 3.951 -0.089 -32.556 1.00 74.31 192 PRO A C 1
ATOM 1501 O O . PRO A 1 192 ? 4.829 0.759 -32.712 1.00 74.31 192 PRO A O 1
ATOM 1504 N N . GLY A 1 193 ? 4.168 -1.385 -32.788 1.00 73.81 193 GLY A N 1
ATOM 1505 C CA . GLY A 1 193 ? 5.412 -1.903 -33.365 1.00 73.81 193 GLY A CA 1
ATOM 1506 C C . GLY A 1 193 ? 6.590 -2.082 -32.398 1.00 73.81 193 GLY A C 1
ATOM 1507 O O . GLY A 1 193 ? 7.646 -2.533 -32.844 1.00 73.81 193 GLY A O 1
ATOM 1508 N N . LYS A 1 194 ? 6.448 -1.794 -31.094 1.00 71.25 194 LYS A N 1
ATOM 1509 C CA . LYS A 1 194 ? 7.463 -2.184 -30.098 1.00 71.25 194 LYS A CA 1
ATOM 1510 C C . LYS A 1 194 ? 7.233 -3.613 -29.611 1.00 71.25 194 LYS A C 1
ATOM 1512 O O . LYS A 1 194 ? 6.110 -4.010 -29.317 1.00 71.25 194 LYS A O 1
ATOM 1517 N N . ARG A 1 195 ? 8.320 -4.389 -29.544 1.00 63.34 195 ARG A N 1
ATOM 1518 C CA . ARG A 1 195 ? 8.307 -5.747 -28.986 1.00 63.34 195 ARG A CA 1
ATOM 1519 C C . ARG A 1 195 ? 8.074 -5.716 -27.467 1.00 63.34 195 ARG A C 1
ATOM 1521 O O . ARG A 1 195 ? 8.433 -4.718 -26.838 1.00 63.34 195 ARG A O 1
ATOM 1528 N N . PRO A 1 196 ? 7.502 -6.795 -26.901 1.00 62.81 196 PRO A N 1
ATOM 1529 C CA . PRO A 1 196 ? 7.346 -6.958 -25.459 1.00 62.81 196 PRO A CA 1
ATOM 1530 C C . PRO A 1 196 ? 8.685 -6.816 -24.717 1.00 62.81 196 PRO A C 1
ATOM 1532 O O . PRO A 1 196 ? 9.766 -7.022 -25.272 1.00 62.81 196 PRO A O 1
ATOM 1535 N N . TYR A 1 197 ? 8.592 -6.375 -23.464 1.00 72.25 197 TYR A N 1
ATOM 1536 C CA . TYR A 1 197 ? 9.674 -5.856 -22.622 1.00 72.25 197 TYR A CA 1
ATOM 1537 C C . TYR A 1 197 ? 10.567 -6.971 -22.034 1.00 72.25 197 TYR A C 1
ATOM 1539 O O . TYR A 1 197 ? 10.942 -6.923 -20.862 1.00 72.25 197 TYR A O 1
ATOM 1547 N N . ASP A 1 198 ? 10.935 -7.968 -22.839 1.00 69.06 198 ASP A N 1
ATOM 1548 C CA . ASP A 1 198 ? 11.493 -9.249 -22.374 1.00 69.06 198 ASP A CA 1
ATOM 1549 C C . ASP A 1 198 ? 12.837 -9.111 -21.621 1.00 69.06 198 ASP A C 1
ATOM 1551 O O . ASP A 1 198 ? 13.201 -9.979 -20.834 1.00 69.06 198 ASP A O 1
ATOM 1555 N N . GLY A 1 199 ? 13.564 -7.997 -21.785 1.00 79.06 199 GLY A N 1
ATOM 1556 C CA . GLY A 1 199 ? 14.804 -7.709 -21.044 1.00 79.06 199 GLY A CA 1
ATOM 1557 C C . GLY A 1 199 ? 14.623 -6.962 -19.715 1.00 79.06 199 GLY A C 1
ATOM 1558 O O . GLY A 1 199 ? 15.541 -6.931 -18.895 1.00 79.06 199 GLY A O 1
ATOM 1559 N N . HIS A 1 200 ? 13.460 -6.351 -19.476 1.00 85.94 200 HIS A N 1
ATOM 1560 C CA . HIS A 1 200 ? 13.231 -5.559 -18.266 1.00 85.94 200 HIS A CA 1
ATOM 1561 C C . HIS A 1 200 ? 12.855 -6.436 -17.075 1.00 85.94 200 HIS A C 1
ATOM 1563 O O . HIS A 1 200 ? 13.231 -6.107 -15.957 1.00 85.94 200 HIS A O 1
ATOM 1569 N N . GLN A 1 201 ? 12.192 -7.575 -17.295 1.00 90.12 201 GLN A N 1
ATOM 1570 C CA . GLN A 1 201 ? 11.675 -8.406 -16.206 1.00 90.12 201 GLN A CA 1
ATOM 1571 C C . GLN A 1 201 ? 12.764 -8.825 -15.212 1.00 90.12 201 GLN A C 1
ATOM 1573 O O . GLN A 1 201 ? 12.614 -8.600 -14.015 1.00 90.12 201 GLN A O 1
ATOM 1578 N N . THR A 1 202 ? 13.886 -9.368 -15.691 1.00 92.12 202 THR A N 1
ATOM 1579 C CA . THR A 1 202 ? 14.999 -9.783 -14.820 1.00 92.12 202 THR A CA 1
ATOM 1580 C C . THR A 1 202 ? 15.612 -8.596 -14.078 1.00 92.12 202 THR A C 1
ATOM 1582 O O . THR A 1 202 ? 15.917 -8.700 -12.893 1.00 92.12 202 THR A O 1
ATOM 1585 N N . ARG A 1 203 ? 15.759 -7.446 -14.748 1.00 93.00 203 ARG A N 1
ATOM 1586 C CA . ARG A 1 203 ? 16.308 -6.223 -14.145 1.00 93.00 203 ARG A CA 1
ATOM 1587 C C . ARG A 1 203 ? 15.383 -5.653 -13.067 1.00 93.00 203 ARG A C 1
ATOM 1589 O O . ARG A 1 203 ? 15.855 -5.253 -12.006 1.00 93.00 203 ARG A O 1
ATOM 1596 N N . GLU A 1 204 ? 14.083 -5.594 -13.340 1.00 93.38 204 GLU A N 1
ATOM 1597 C CA . GLU A 1 204 ? 13.076 -5.075 -12.413 1.00 93.38 204 GLU A CA 1
ATOM 1598 C C . GLU A 1 204 ? 12.874 -6.010 -11.220 1.00 93.38 204 GLU A C 1
ATOM 1600 O O . GLU A 1 204 ? 12.812 -5.528 -10.090 1.00 93.38 204 GLU A O 1
ATOM 1605 N N . LEU A 1 205 ? 12.873 -7.329 -11.440 1.00 95.94 205 LEU A N 1
ATOM 1606 C CA . LEU A 1 205 ? 12.864 -8.315 -10.361 1.00 95.94 205 LEU A CA 1
ATOM 1607 C C . LEU A 1 205 ? 14.100 -8.168 -9.465 1.00 95.94 205 LEU A C 1
ATOM 1609 O O . LEU A 1 205 ? 13.945 -8.054 -8.255 1.00 95.94 205 LEU A O 1
ATOM 1613 N N . ALA A 1 206 ? 15.301 -8.052 -10.042 1.00 96.81 206 ALA A N 1
ATOM 1614 C CA . ALA A 1 206 ? 16.528 -7.873 -9.266 1.00 96.81 206 ALA A CA 1
ATOM 1615 C C . ALA A 1 206 ? 16.519 -6.578 -8.431 1.00 96.81 206 ALA A C 1
ATOM 1617 O O . ALA A 1 206 ? 17.007 -6.564 -7.302 1.00 96.81 206 ALA A O 1
ATOM 1618 N N . LYS A 1 207 ? 15.949 -5.478 -8.951 1.00 96.44 207 LYS A N 1
ATOM 1619 C CA . LYS A 1 207 ? 15.757 -4.247 -8.163 1.00 96.44 207 LYS A CA 1
ATOM 1620 C C . LYS A 1 207 ? 14.758 -4.447 -7.025 1.00 96.44 207 LYS A C 1
ATOM 1622 O O . LYS A 1 207 ? 15.010 -3.948 -5.932 1.00 96.44 207 LYS A O 1
ATOM 1627 N N . LEU A 1 208 ? 13.650 -5.143 -7.283 1.00 96.50 208 LEU A N 1
ATOM 1628 C CA . LEU A 1 208 ? 12.614 -5.422 -6.290 1.00 96.50 208 LEU A CA 1
ATOM 1629 C C . LEU A 1 208 ? 13.164 -6.300 -5.156 1.00 96.50 208 LEU A C 1
ATOM 1631 O O . LEU A 1 208 ? 13.015 -5.947 -3.991 1.00 96.50 208 LEU A O 1
ATOM 1635 N N . GLU A 1 209 ? 13.863 -7.387 -5.493 1.00 97.69 209 GLU A N 1
ATOM 1636 C CA . GLU A 1 209 ? 14.522 -8.281 -4.533 1.00 97.69 209 GLU A CA 1
ATOM 1637 C C . GLU A 1 209 ? 15.595 -7.546 -3.735 1.00 97.69 209 GLU A C 1
ATOM 1639 O O . GLU A 1 209 ? 15.607 -7.622 -2.513 1.00 97.69 209 GLU A O 1
ATOM 1644 N N . LYS A 1 210 ? 16.466 -6.779 -4.404 1.00 98.25 210 LYS A N 1
ATOM 1645 C CA . LYS A 1 210 ? 17.536 -6.040 -3.727 1.00 98.25 210 LYS A CA 1
ATOM 1646 C C . LYS A 1 210 ? 16.993 -4.946 -2.809 1.00 98.25 210 LYS A C 1
ATOM 1648 O O . LYS A 1 210 ? 17.453 -4.814 -1.681 1.00 98.25 210 LYS A O 1
ATOM 1653 N N . GLY A 1 211 ? 16.036 -4.152 -3.284 1.00 97.62 211 GLY A N 1
ATOM 1654 C CA . GLY A 1 211 ? 15.503 -3.020 -2.529 1.00 97.62 211 GLY A CA 1
ATOM 1655 C C . GLY A 1 211 ? 14.587 -3.425 -1.376 1.00 97.62 211 GLY A C 1
ATOM 1656 O O . GLY A 1 211 ? 14.440 -2.661 -0.427 1.00 97.62 211 GLY A O 1
ATOM 1657 N N . LEU A 1 212 ? 13.996 -4.623 -1.438 1.00 97.50 212 LEU A N 1
ATOM 1658 C CA . LEU A 1 212 ? 13.134 -5.183 -0.393 1.00 97.50 212 LEU A CA 1
ATOM 1659 C C . LEU A 1 212 ? 13.787 -6.363 0.343 1.00 97.50 212 LEU A C 1
ATOM 1661 O O . LEU A 1 212 ? 13.094 -7.061 1.081 1.00 97.50 212 LEU A O 1
ATOM 1665 N N . ALA A 1 213 ? 15.098 -6.579 0.167 1.00 97.62 213 ALA A N 1
ATOM 1666 C CA . ALA A 1 213 ? 15.816 -7.785 0.595 1.00 97.62 213 ALA A CA 1
ATOM 1667 C C . ALA A 1 213 ? 15.522 -8.165 2.046 1.00 97.62 213 ALA A C 1
ATOM 1669 O O . ALA A 1 213 ? 15.163 -9.301 2.331 1.00 97.62 213 ALA A O 1
ATOM 1670 N N . ARG A 1 214 ? 15.549 -7.182 2.947 1.00 97.06 214 ARG A N 1
ATOM 1671 C CA . ARG A 1 214 ? 15.262 -7.395 4.364 1.00 97.06 214 ARG A CA 1
ATOM 1672 C C . ARG A 1 214 ? 13.859 -7.968 4.616 1.00 97.06 214 ARG A C 1
ATOM 1674 O O . ARG A 1 214 ? 13.702 -8.899 5.395 1.00 97.06 214 ARG A O 1
ATOM 1681 N N . LEU A 1 215 ? 12.827 -7.449 3.947 1.00 96.75 215 LEU A N 1
ATOM 1682 C CA . LEU A 1 215 ? 11.456 -7.955 4.104 1.00 96.75 215 LEU A CA 1
ATOM 1683 C C . LEU A 1 215 ? 11.274 -9.352 3.489 1.00 96.75 215 LEU A C 1
ATOM 1685 O O . LEU A 1 215 ? 10.422 -10.119 3.945 1.00 96.75 215 LEU A O 1
ATOM 1689 N N . VAL A 1 216 ? 12.062 -9.667 2.458 1.00 96.94 216 VAL A N 1
ATOM 1690 C CA . VAL A 1 216 ? 12.107 -10.993 1.827 1.00 96.94 216 VAL A CA 1
ATOM 1691 C C . VAL A 1 216 ? 12.783 -12.008 2.745 1.00 96.94 216 VAL A C 1
ATOM 1693 O O . VAL A 1 216 ? 12.222 -13.072 2.982 1.00 96.94 216 VAL A O 1
ATOM 1696 N N . GLU A 1 217 ? 13.945 -11.669 3.305 1.00 96.69 217 GLU A N 1
ATOM 1697 C CA . GLU A 1 217 ? 14.693 -12.505 4.255 1.00 96.69 217 GLU A CA 1
ATOM 1698 C C . GLU A 1 217 ? 13.864 -12.844 5.497 1.00 96.69 217 GLU A C 1
ATOM 1700 O O . GLU A 1 217 ? 13.897 -13.971 5.986 1.00 96.69 217 GLU A O 1
ATOM 1705 N N . GLU A 1 218 ? 13.072 -11.886 5.979 1.00 95.50 218 GLU A N 1
ATOM 1706 C CA . GLU A 1 218 ? 12.187 -12.070 7.130 1.00 95.50 218 GLU A CA 1
ATOM 1707 C C . GLU A 1 218 ? 10.881 -12.823 6.788 1.00 95.50 218 GLU A C 1
ATOM 1709 O O . GLU A 1 218 ? 10.062 -13.065 7.672 1.00 95.50 218 GLU A O 1
ATOM 1714 N N . ASN A 1 219 ? 10.681 -13.217 5.526 1.00 96.81 219 ASN A N 1
ATOM 1715 C CA . ASN A 1 219 ? 9.510 -13.942 5.027 1.00 96.81 219 ASN A CA 1
ATOM 1716 C C . ASN A 1 219 ? 8.156 -13.263 5.323 1.00 96.81 219 ASN A C 1
ATOM 1718 O O . ASN A 1 219 ? 7.146 -13.925 5.565 1.00 96.81 219 ASN A O 1
ATOM 1722 N N . VAL A 1 220 ? 8.113 -11.926 5.301 1.00 96.56 220 VAL A N 1
ATOM 1723 C CA . VAL A 1 220 ? 6.891 -11.152 5.604 1.00 96.56 220 VAL A CA 1
ATOM 1724 C C . VAL A 1 220 ? 6.251 -10.493 4.380 1.00 96.56 220 VAL A C 1
ATOM 1726 O O . VAL A 1 220 ? 5.154 -9.949 4.494 1.00 96.56 220 VAL A O 1
ATOM 1729 N N . LEU A 1 221 ? 6.895 -10.547 3.211 1.00 97.50 221 LEU A N 1
ATOM 1730 C CA . LEU A 1 221 ? 6.498 -9.793 2.021 1.00 97.50 221 LEU A CA 1
ATOM 1731 C C . LEU A 1 221 ? 6.025 -10.678 0.863 1.00 97.50 221 LEU A C 1
ATOM 1733 O O . LEU A 1 221 ? 6.777 -11.499 0.346 1.00 97.50 221 LEU A O 1
ATOM 1737 N N . ASP A 1 222 ? 4.827 -10.382 0.362 1.00 98.12 222 ASP A N 1
ATOM 1738 C CA . ASP A 1 222 ? 4.396 -10.724 -0.992 1.00 98.12 222 ASP A CA 1
ATOM 1739 C C . ASP A 1 222 ? 4.419 -9.464 -1.866 1.00 98.12 222 ASP A C 1
ATOM 1741 O O . ASP A 1 222 ? 3.739 -8.481 -1.569 1.00 98.12 222 ASP A O 1
ATOM 1745 N N . ALA A 1 223 ? 5.169 -9.483 -2.968 1.00 97.69 223 ALA A N 1
ATOM 1746 C CA . ALA A 1 223 ? 5.236 -8.360 -3.902 1.00 97.69 223 ALA A CA 1
ATOM 1747 C C . ALA A 1 223 ? 4.800 -8.780 -5.311 1.00 97.69 223 ALA A C 1
ATOM 1749 O O . ALA A 1 223 ? 5.180 -9.844 -5.801 1.00 97.69 223 ALA A O 1
ATOM 1750 N N . ASP A 1 224 ? 4.010 -7.941 -5.977 1.00 97.62 224 ASP A N 1
ATOM 1751 C CA . ASP A 1 224 ? 3.549 -8.141 -7.352 1.00 97.62 224 ASP A CA 1
ATOM 1752 C C . ASP A 1 224 ? 3.677 -6.830 -8.130 1.00 97.62 224 ASP A C 1
ATOM 1754 O O . ASP A 1 224 ? 2.888 -5.900 -7.946 1.00 97.62 224 ASP A O 1
ATOM 1758 N N . LEU A 1 225 ? 4.688 -6.753 -8.993 1.00 95.62 225 LEU A N 1
ATOM 1759 C CA . LEU A 1 225 ? 4.852 -5.667 -9.948 1.00 95.62 225 LEU A CA 1
ATOM 1760 C C . LEU A 1 225 ? 4.339 -6.131 -11.305 1.00 95.62 225 LEU A C 1
ATOM 1762 O O . LEU A 1 225 ? 4.859 -7.086 -11.880 1.00 95.62 225 LEU A O 1
ATOM 1766 N N . THR A 1 226 ? 3.340 -5.434 -11.832 1.00 93.75 226 THR A N 1
ATOM 1767 C CA . THR A 1 226 ? 2.699 -5.745 -13.109 1.00 93.75 226 THR A CA 1
ATOM 1768 C C . THR A 1 226 ? 2.761 -4.540 -14.042 1.00 93.75 226 THR A C 1
ATOM 1770 O O . THR A 1 226 ? 2.370 -3.437 -13.664 1.00 93.75 226 THR A O 1
ATOM 1773 N N . LEU A 1 227 ? 3.242 -4.762 -15.264 1.00 91.19 227 LEU A N 1
ATOM 1774 C CA . LEU A 1 227 ? 3.152 -3.828 -16.384 1.00 91.19 227 LEU A CA 1
ATOM 1775 C C . LEU A 1 227 ? 2.029 -4.299 -17.310 1.00 91.19 227 LEU A C 1
ATOM 1777 O O . LEU A 1 227 ? 2.103 -5.409 -17.836 1.00 91.19 227 LEU A O 1
ATOM 1781 N N . GLU A 1 228 ? 1.017 -3.471 -17.523 1.00 90.19 228 GLU A N 1
ATOM 1782 C CA . GLU A 1 228 ? -0.186 -3.809 -18.293 1.00 90.19 228 GLU A CA 1
ATOM 1783 C C . GLU A 1 228 ? -0.570 -2.667 -19.248 1.00 90.19 228 GLU A C 1
ATOM 1785 O O . GLU A 1 228 ? -0.247 -1.508 -18.984 1.00 90.19 228 GLU A O 1
ATOM 1790 N N . SER A 1 229 ? -1.251 -2.977 -20.359 1.00 86.38 229 SER A N 1
ATOM 1791 C CA . SER A 1 229 ? -2.036 -1.952 -21.071 1.00 86.38 229 SER A CA 1
ATOM 1792 C C . SER A 1 229 ? -3.498 -2.064 -20.685 1.00 86.38 229 SER A C 1
ATOM 1794 O O . SER A 1 229 ? -3.928 -3.113 -20.213 1.00 86.38 229 SER A O 1
ATOM 1796 N N . GLU A 1 230 ? -4.251 -0.981 -20.887 1.00 79.31 230 GLU A N 1
ATOM 1797 C CA . GLU A 1 230 ? -5.657 -0.876 -20.473 1.00 79.31 230 GLU A CA 1
ATOM 1798 C C . GLU A 1 230 ? -6.541 -2.028 -20.991 1.00 79.31 230 GLU A C 1
ATOM 1800 O O . GLU A 1 230 ? -7.478 -2.410 -20.295 1.00 79.31 230 GLU A O 1
ATOM 1805 N N . ASP A 1 231 ? -6.191 -2.641 -22.129 1.00 78.69 231 ASP A N 1
ATOM 1806 C CA . ASP A 1 231 ? -7.009 -3.656 -22.807 1.00 78.69 231 ASP A CA 1
ATOM 1807 C C . ASP A 1 231 ? -6.279 -4.991 -23.067 1.00 78.69 231 ASP A C 1
ATOM 1809 O O . ASP A 1 231 ? -6.728 -5.793 -23.889 1.00 78.69 231 ASP A O 1
ATOM 1813 N N . SER A 1 232 ? -5.134 -5.253 -22.421 1.00 78.31 232 SER A N 1
ATOM 1814 C CA . SER A 1 232 ? -4.323 -6.448 -22.713 1.00 78.31 232 SER A CA 1
ATOM 1815 C C . SER A 1 232 ? -3.900 -7.234 -21.479 1.00 78.31 232 SER A C 1
ATOM 1817 O O . SER A 1 232 ? -3.818 -6.711 -20.371 1.00 78.31 232 SER A O 1
ATOM 1819 N N . GLU A 1 233 ? -3.509 -8.490 -21.712 1.00 82.88 233 GLU A N 1
ATOM 1820 C CA . GLU A 1 233 ? -2.699 -9.257 -20.764 1.00 82.88 233 GLU A CA 1
ATOM 1821 C C . GLU A 1 233 ? -1.440 -8.465 -20.350 1.00 82.88 233 GLU A C 1
ATOM 1823 O O . GLU A 1 233 ? -0.923 -7.658 -21.141 1.00 82.88 233 GLU A O 1
ATOM 1828 N N . PRO A 1 234 ? -0.935 -8.676 -19.121 1.00 86.81 234 PRO A N 1
ATOM 1829 C CA . PRO A 1 234 ? 0.241 -7.981 -18.634 1.00 86.81 234 PRO A CA 1
ATOM 1830 C C . PRO A 1 234 ? 1.477 -8.353 -19.456 1.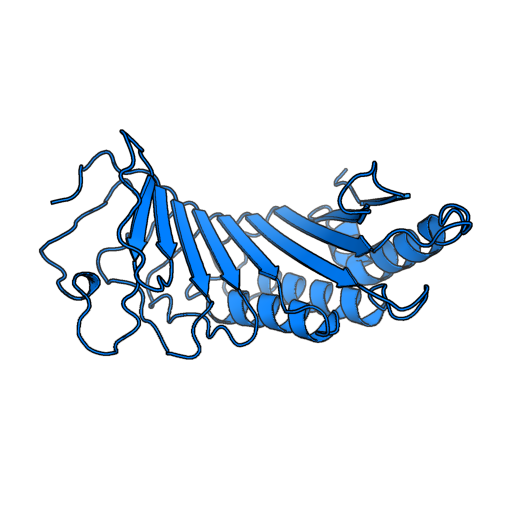00 86.81 234 PRO A C 1
ATOM 1832 O O . PRO A 1 234 ? 1.799 -9.526 -19.639 1.00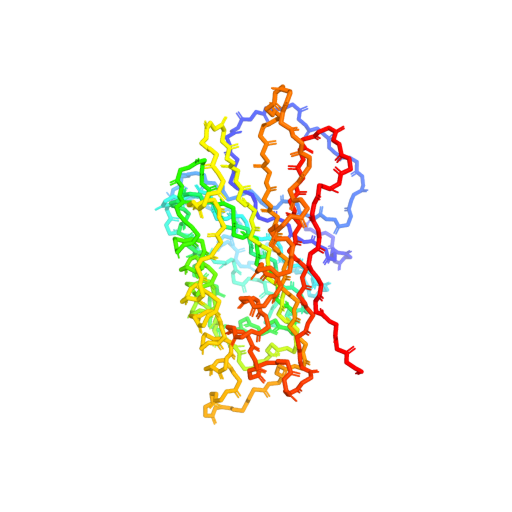 86.81 234 PRO A O 1
ATOM 1835 N N . TYR A 1 235 ? 2.210 -7.335 -19.904 1.00 87.62 235 TYR A N 1
ATOM 1836 C CA . TYR A 1 235 ? 3.447 -7.486 -20.673 1.00 87.62 235 TYR A CA 1
ATOM 1837 C C . TYR A 1 235 ? 4.609 -7.995 -19.829 1.00 87.62 235 TYR A C 1
ATOM 1839 O O . TYR A 1 235 ? 5.542 -8.601 -20.345 1.00 87.62 235 TYR A O 1
ATOM 1847 N N . MET A 1 236 ? 4.594 -7.679 -18.536 1.00 90.88 236 MET A N 1
ATOM 1848 C CA . MET A 1 236 ? 5.654 -8.041 -17.611 1.00 90.88 236 MET A CA 1
ATOM 1849 C C . MET A 1 236 ? 5.059 -8.216 -16.224 1.00 90.88 236 MET A C 1
ATOM 1851 O O . MET A 1 236 ? 4.252 -7.400 -15.774 1.00 90.88 236 MET A O 1
ATOM 1855 N N . ARG A 1 237 ? 5.497 -9.260 -15.522 1.00 94.19 237 ARG A N 1
ATOM 1856 C CA . ARG A 1 237 ? 5.099 -9.494 -14.139 1.00 94.19 237 ARG A CA 1
ATOM 1857 C C . ARG A 1 237 ? 6.273 -9.998 -13.315 1.00 94.19 237 ARG A C 1
ATOM 1859 O O . ARG A 1 237 ? 6.836 -11.048 -13.614 1.00 94.19 237 ARG A O 1
ATOM 1866 N N . CYS A 1 238 ? 6.638 -9.254 -12.280 1.00 95.75 238 CYS A N 1
ATOM 1867 C CA . CYS A 1 238 ? 7.657 -9.643 -11.309 1.00 95.75 238 CYS A CA 1
ATOM 1868 C C . CYS A 1 238 ? 6.950 -9.980 -9.999 1.00 95.75 238 CYS A C 1
ATOM 1870 O O . CYS A 1 238 ? 6.141 -9.187 -9.517 1.00 95.75 238 CYS A O 1
ATOM 1872 N N . LYS A 1 239 ? 7.226 -11.157 -9.436 1.00 97.31 239 LYS A N 1
ATOM 1873 C CA . LYS A 1 239 ? 6.605 -11.611 -8.191 1.00 97.31 239 LYS A CA 1
ATOM 1874 C C . LYS A 1 239 ? 7.666 -12.031 -7.195 1.00 97.31 239 LYS A C 1
ATOM 1876 O O . LYS A 1 239 ? 8.544 -12.808 -7.547 1.00 97.31 239 LYS A O 1
ATOM 1881 N N . ILE A 1 240 ? 7.490 -11.598 -5.957 1.00 97.38 240 ILE A N 1
ATOM 1882 C CA . ILE A 1 240 ? 8.137 -12.177 -4.785 1.00 97.38 240 ILE A CA 1
ATOM 1883 C C . ILE A 1 240 ? 7.026 -12.805 -3.951 1.00 97.38 240 ILE A C 1
ATOM 1885 O O . ILE A 1 240 ? 5.962 -12.202 -3.779 1.00 97.38 240 ILE A O 1
ATOM 1889 N N . ARG A 1 241 ? 7.236 -14.041 -3.505 1.00 96.81 241 ARG A N 1
ATOM 1890 C CA . ARG A 1 241 ? 6.288 -14.783 -2.676 1.00 96.81 241 ARG A CA 1
ATOM 1891 C C . ARG A 1 241 ? 6.978 -15.186 -1.396 1.00 96.81 241 ARG A C 1
ATOM 1893 O O . ARG A 1 241 ? 8.145 -15.573 -1.438 1.00 96.81 241 ARG A O 1
ATOM 1900 N N . ARG A 1 242 ? 6.233 -15.133 -0.301 1.00 92.31 242 ARG A N 1
ATOM 1901 C CA . ARG A 1 242 ? 6.655 -15.761 0.944 1.00 92.31 242 ARG A CA 1
ATOM 1902 C C . ARG A 1 242 ? 6.821 -17.269 0.751 1.00 92.31 242 ARG A C 1
ATOM 1904 O O . ARG A 1 242 ? 6.063 -17.882 -0.007 1.00 92.31 242 ARG A O 1
ATOM 1911 N N . ALA A 1 243 ? 7.840 -17.818 1.400 1.00 86.75 243 ALA A N 1
ATOM 1912 C CA . ALA A 1 243 ? 8.123 -19.246 1.484 1.00 86.75 243 ALA A CA 1
ATOM 1913 C C . ALA A 1 243 ? 7.154 -19.956 2.435 1.00 86.75 243 ALA A C 1
ATOM 1915 O O . ALA A 1 243 ? 6.755 -19.325 3.446 1.00 86.75 243 ALA A O 1
#

pLDDT: mean 81.85, std 16.81, range [30.47, 98.25]

Organism: Pleurotus ostreatus (NCBI:txid5322)

Secondary structure (DSSP, 8-state):
---TT--EEEEEE----------S-SEEEEEE-SSTT--GGG-TTS---TT--EEEEEE--SS--B--TTS-TT-SEEEEEE-TTPPPPB--S----SEEEEEE---TT--HHHHHHHHHHHHHT-S-GGG-SEEEEEEEEEESS--SSTTSPPHHHHHHHHHHHHHHHH-TT-----EEEEEEEEEE---TTPPP-TTHHHHHHHHHHHHTHHHHHTT-EEEEEEEE-TTS--SEEEEE---